Protein AF-A0AAV0HA40-F1 (afdb_monomer_lite)

pLDDT: mean 79.33, std 14.63, range [40.81, 94.44]

Organism: NCBI:txid586396

Radius of gyration: 19.58 Å; chains: 1; bounding box: 45×37×56 Å

Structure (mmCIF, N/CA/C/O backbone):
data_AF-A0AAV0HA40-F1
#
_entry.id   AF-A0AAV0HA40-F1
#
loop_
_atom_site.group_PDB
_atom_site.id
_atom_site.type_symbol
_atom_site.label_atom_id
_atom_site.label_alt_id
_atom_site.label_comp_id
_atom_site.label_asym_id
_atom_site.label_entity_id
_atom_site.label_seq_id
_atom_site.pdbx_PDB_ins_code
_atom_site.Cartn_x
_atom_site.Cartn_y
_atom_site.Cartn_z
_atom_site.occupancy
_atom_site.B_iso_or_equiv
_atom_site.auth_seq_id
_atom_site.auth_comp_id
_atom_site.auth_asym_id
_atom_site.auth_atom_id
_atom_site.pdbx_PDB_model_num
ATOM 1 N N . MET A 1 1 ? 29.111 -12.890 -8.321 1.00 47.06 1 MET A N 1
ATOM 2 C CA . MET A 1 1 ? 28.167 -12.555 -9.411 1.00 47.06 1 MET A CA 1
ATOM 3 C C . MET A 1 1 ? 27.876 -11.064 -9.309 1.00 47.06 1 MET A C 1
ATOM 5 O O . MET A 1 1 ? 27.511 -10.626 -8.228 1.00 47.06 1 MET A O 1
ATOM 9 N N . LYS A 1 2 ? 28.143 -10.259 -10.344 1.00 55.72 2 LYS A N 1
ATOM 10 C CA . LYS A 1 2 ? 27.866 -8.813 -10.304 1.00 55.72 2 LYS A CA 1
ATOM 11 C C . LYS A 1 2 ? 26.403 -8.628 -10.703 1.00 55.72 2 LYS A C 1
ATOM 13 O O . LYS A 1 2 ? 26.082 -8.878 -11.860 1.00 55.72 2 LYS A O 1
ATOM 18 N N . LEU A 1 3 ? 25.522 -8.267 -9.766 1.00 60.97 3 LEU A N 1
ATOM 19 C CA . LEU A 1 3 ? 24.172 -7.846 -10.141 1.00 60.97 3 LEU A CA 1
ATOM 20 C C . LEU A 1 3 ? 24.294 -6.554 -10.951 1.00 60.97 3 LEU A C 1
ATOM 22 O O . LEU A 1 3 ? 24.817 -5.549 -10.467 1.00 60.97 3 LEU A O 1
ATOM 26 N N . THR A 1 4 ? 23.849 -6.591 -12.200 1.00 76.62 4 THR A N 1
ATOM 27 C CA . THR A 1 4 ? 23.719 -5.391 -13.023 1.00 76.62 4 THR A CA 1
ATOM 28 C C . THR A 1 4 ? 22.412 -4.703 -12.653 1.00 76.62 4 THR A C 1
ATOM 30 O O . THR A 1 4 ? 21.357 -5.333 -12.663 1.00 76.62 4 THR A O 1
ATOM 33 N N . SER A 1 5 ? 22.478 -3.414 -12.321 1.00 87.62 5 SER A N 1
ATOM 34 C CA . SER A 1 5 ? 21.283 -2.603 -12.068 1.00 87.62 5 SER A CA 1
ATOM 35 C C . SER A 1 5 ? 20.377 -2.576 -13.304 1.00 87.62 5 SER A C 1
ATOM 37 O O . SER A 1 5 ? 20.855 -2.339 -14.416 1.00 87.62 5 SER A O 1
ATOM 39 N N . VAL A 1 6 ? 19.066 -2.759 -13.110 1.00 88.31 6 VAL A N 1
ATOM 40 C CA . VAL A 1 6 ? 18.063 -2.659 -14.187 1.00 88.31 6 VAL A CA 1
ATOM 41 C C . VAL A 1 6 ? 18.083 -1.265 -14.821 1.00 88.31 6 VAL A C 1
ATOM 43 O O . VAL A 1 6 ? 17.940 -1.131 -16.032 1.00 88.31 6 VAL A O 1
ATOM 46 N N . GLN A 1 7 ? 18.348 -0.218 -14.034 1.00 87.75 7 GLN A N 1
ATOM 47 C CA . GLN A 1 7 ? 18.468 1.144 -14.551 1.00 87.75 7 GLN A CA 1
ATOM 48 C C . GLN A 1 7 ? 19.635 1.278 -15.541 1.00 87.75 7 GLN A C 1
ATOM 50 O O . GLN A 1 7 ? 19.490 1.909 -16.586 1.00 87.75 7 GLN A O 1
ATOM 55 N N . GLU A 1 8 ? 20.782 0.675 -15.231 1.00 87.44 8 GLU A N 1
ATOM 56 C CA . GLU A 1 8 ? 21.945 0.704 -16.122 1.00 87.44 8 GLU A CA 1
ATOM 57 C C . GLU A 1 8 ? 21.714 -0.144 -17.376 1.00 87.44 8 GLU A C 1
ATOM 59 O O . GLU A 1 8 ? 22.115 0.262 -18.464 1.00 87.44 8 GLU A O 1
ATOM 64 N N . LEU A 1 9 ? 20.990 -1.264 -17.260 1.00 86.06 9 LEU A N 1
ATOM 65 C CA . LEU A 1 9 ? 20.569 -2.065 -18.412 1.00 86.06 9 LEU A CA 1
ATOM 66 C C . LEU A 1 9 ? 19.717 -1.240 -19.392 1.00 86.06 9 LEU A C 1
ATOM 68 O O . LEU A 1 9 ? 19.980 -1.251 -20.593 1.00 86.06 9 LEU A O 1
ATOM 72 N N . VAL A 1 10 ? 18.734 -0.494 -18.881 1.00 85.25 10 VAL A N 1
ATOM 73 C CA . VAL A 1 10 ? 17.860 0.355 -19.707 1.00 85.25 10 VAL A CA 1
ATOM 74 C C . VAL A 1 10 ? 18.636 1.517 -20.338 1.00 85.25 10 VAL A C 1
ATOM 76 O O . VAL A 1 10 ? 18.446 1.807 -21.517 1.00 85.25 10 VAL A O 1
ATOM 79 N N . LYS A 1 11 ? 19.562 2.151 -19.604 1.00 83.19 11 LYS A N 1
ATOM 80 C CA . LYS A 1 11 ? 20.416 3.226 -20.147 1.00 83.19 11 LYS A CA 1
ATOM 81 C C . LYS A 1 11 ? 21.368 2.736 -21.238 1.00 83.19 11 LYS A C 1
ATOM 83 O O . LYS A 1 11 ? 21.560 3.430 -22.233 1.00 83.19 11 LYS A O 1
ATOM 88 N N . ALA A 1 12 ? 21.977 1.565 -21.049 1.00 78.94 12 ALA A N 1
ATOM 89 C CA . ALA A 1 12 ? 22.951 0.999 -21.982 1.00 78.94 12 ALA A CA 1
ATOM 90 C C . ALA A 1 12 ? 22.308 0.494 -23.284 1.00 78.94 12 ALA A C 1
ATOM 92 O O . ALA A 1 12 ? 22.992 0.355 -24.297 1.00 78.94 12 ALA A O 1
ATOM 93 N N . ALA A 1 13 ? 20.999 0.241 -23.269 1.00 71.31 13 ALA A N 1
ATOM 94 C CA . ALA A 1 13 ? 20.244 -0.244 -24.412 1.00 71.31 13 ALA A CA 1
ATOM 95 C C . ALA A 1 13 ? 19.004 0.633 -24.669 1.00 71.31 13 ALA A C 1
ATOM 97 O O . ALA A 1 13 ? 17.875 0.195 -24.442 1.00 71.31 13 ALA A O 1
ATOM 98 N N . PRO A 1 14 ? 19.184 1.846 -25.227 1.00 60.41 14 PRO A N 1
ATOM 99 C CA . PRO A 1 14 ? 18.093 2.789 -25.506 1.00 60.41 14 PRO A CA 1
ATOM 100 C C . PRO A 1 14 ? 17.035 2.266 -26.501 1.00 60.41 14 PRO A C 1
ATOM 102 O O . PRO A 1 14 ? 16.037 2.934 -26.752 1.00 60.41 14 PRO A O 1
ATOM 105 N N . ARG A 1 15 ? 17.248 1.076 -27.081 1.00 60.38 15 ARG A N 1
ATOM 106 C CA . ARG A 1 15 ? 16.301 0.322 -27.911 1.00 60.38 15 ARG A CA 1
ATOM 107 C C . ARG A 1 15 ? 16.365 -1.169 -27.580 1.00 60.38 15 ARG A C 1
ATOM 109 O O . ARG A 1 15 ? 16.614 -1.979 -28.470 1.00 60.38 15 ARG A O 1
ATOM 116 N N . LEU A 1 16 ? 16.237 -1.538 -26.307 1.00 62.62 16 LEU A N 1
ATOM 117 C CA . LEU A 1 16 ? 16.124 -2.944 -25.924 1.00 62.62 16 LEU A CA 1
ATOM 118 C C . LEU A 1 16 ? 14.917 -3.546 -26.676 1.00 62.62 16 LEU A C 1
ATOM 120 O O . LEU A 1 16 ? 13.770 -3.281 -26.335 1.00 62.62 16 LEU A O 1
ATOM 124 N N . SER A 1 17 ? 15.173 -4.282 -27.760 1.00 67.06 17 SER A N 1
ATOM 125 C CA . SER A 1 17 ? 14.125 -4.836 -28.632 1.00 67.06 17 SER A CA 1
ATOM 126 C C . SER A 1 17 ? 13.453 -6.065 -28.029 1.00 67.06 17 SER A C 1
ATOM 128 O O . SER A 1 17 ? 12.424 -6.508 -28.526 1.00 67.06 17 SER A O 1
ATOM 130 N N . SER A 1 18 ? 14.065 -6.638 -26.992 1.00 75.06 18 SER A N 1
ATOM 131 C CA . SER A 1 18 ? 13.603 -7.838 -26.309 1.00 75.06 18 SER A CA 1
ATOM 132 C C . SER A 1 18 ? 14.076 -7.845 -24.859 1.00 75.06 18 SER A C 1
ATOM 134 O O . SER A 1 18 ? 15.246 -7.562 -24.583 1.00 75.06 18 SER A O 1
ATOM 136 N N . ILE A 1 19 ? 13.189 -8.219 -23.944 1.00 83.06 19 ILE A N 1
ATOM 137 C CA . ILE A 1 19 ? 13.504 -8.393 -22.524 1.00 83.06 19 ILE A CA 1
ATOM 138 C C . ILE A 1 19 ? 14.424 -9.616 -22.310 1.00 83.06 19 ILE A C 1
ATOM 140 O O . ILE A 1 19 ? 14.156 -10.681 -22.871 1.00 83.06 19 ILE A O 1
ATOM 144 N N . PRO A 1 20 ? 15.491 -9.521 -21.488 1.00 85.75 20 PRO A N 1
ATOM 145 C CA . PRO A 1 20 ? 16.304 -10.678 -21.125 1.00 85.75 20 PRO A CA 1
ATOM 146 C C . PRO A 1 20 ? 15.480 -11.755 -20.414 1.00 85.75 20 PRO A C 1
ATOM 148 O O . PRO A 1 20 ? 14.689 -11.446 -19.526 1.00 85.75 20 PRO A O 1
ATOM 151 N N . LEU A 1 21 ? 15.739 -13.027 -20.736 1.00 85.62 21 LEU A N 1
ATOM 152 C CA . LEU A 1 21 ? 14.951 -14.175 -20.258 1.00 85.62 21 LEU A CA 1
ATOM 153 C C . LEU A 1 21 ? 14.760 -14.231 -18.734 1.00 85.62 21 LEU A C 1
ATOM 155 O O . LEU A 1 21 ? 13.724 -14.684 -18.269 1.00 85.62 21 LEU A O 1
ATOM 159 N N . GLN A 1 22 ? 15.734 -13.754 -17.959 1.00 86.56 22 GLN A N 1
ATOM 160 C CA . GLN A 1 22 ? 15.681 -13.745 -16.493 1.00 86.56 22 GLN A CA 1
ATOM 161 C C . GLN A 1 22 ? 14.617 -12.803 -15.900 1.00 86.56 22 GLN A C 1
ATOM 163 O O . GLN A 1 22 ? 14.286 -12.937 -14.728 1.00 86.56 22 GLN A O 1
ATOM 168 N N . PHE A 1 23 ? 14.119 -11.837 -16.680 1.00 86.94 23 PHE A N 1
ATOM 169 C CA . PHE A 1 23 ? 13.049 -10.924 -16.263 1.00 86.94 23 PHE A CA 1
ATOM 170 C C . PHE A 1 23 ? 11.673 -11.360 -16.772 1.00 86.94 23 PHE A C 1
ATOM 172 O O . PHE A 1 23 ? 10.667 -10.800 -16.344 1.00 86.94 23 PHE A O 1
ATOM 179 N N . LEU A 1 24 ? 11.620 -12.339 -17.682 1.00 86.88 24 LEU A N 1
ATOM 180 C CA . LEU A 1 24 ? 10.362 -12.859 -18.198 1.00 86.88 24 LEU A CA 1
ATOM 181 C C . LEU A 1 24 ? 9.656 -13.689 -17.125 1.00 86.88 24 LEU A C 1
ATOM 183 O O . LEU A 1 24 ? 10.261 -14.570 -16.510 1.00 86.88 24 LEU A O 1
ATOM 187 N N . GLN A 1 25 ? 8.358 -13.458 -16.938 1.00 80.62 25 GLN A N 1
ATOM 188 C CA . GLN A 1 25 ? 7.540 -14.353 -16.119 1.00 80.62 25 GLN A CA 1
ATOM 189 C C . GLN A 1 25 ? 7.443 -15.744 -16.766 1.00 80.62 25 GLN A C 1
ATOM 191 O O . GLN A 1 25 ? 7.045 -15.882 -17.921 1.00 80.62 25 GLN A O 1
ATOM 196 N N . GLN A 1 26 ? 7.783 -16.792 -16.007 1.00 61.75 26 GLN A N 1
ATOM 197 C CA . GLN A 1 26 ? 7.873 -18.171 -16.513 1.00 61.75 26 GLN A CA 1
ATOM 198 C C . GLN A 1 26 ? 6.536 -18.923 -16.618 1.00 61.75 26 GLN A C 1
ATOM 200 O O . GLN A 1 26 ? 6.511 -20.021 -17.166 1.00 61.75 26 GLN A O 1
ATOM 205 N N . THR A 1 27 ? 5.410 -18.360 -16.180 1.00 52.62 27 THR A N 1
ATOM 206 C CA . THR A 1 27 ? 4.109 -19.039 -16.275 1.00 52.62 27 THR A CA 1
ATOM 207 C C . THR A 1 27 ? 2.973 -18.043 -16.437 1.00 52.62 27 THR A C 1
ATOM 209 O O . THR A 1 27 ? 2.843 -17.089 -15.674 1.00 52.62 27 THR A O 1
ATOM 212 N N . GLN A 1 28 ? 2.146 -18.308 -17.448 1.00 50.59 28 GLN A N 1
ATOM 213 C CA . GLN A 1 28 ? 0.912 -17.610 -17.783 1.00 50.59 28 GLN A CA 1
ATOM 214 C C . GLN A 1 28 ? -0.096 -17.665 -16.624 1.00 50.59 28 GLN A C 1
ATOM 216 O O . GLN A 1 28 ? -0.986 -18.504 -16.583 1.00 50.59 28 GLN A O 1
ATOM 221 N N . THR A 1 29 ? -0.030 -16.699 -15.728 1.00 48.25 29 THR A N 1
ATOM 222 C CA . THR A 1 29 ? -1.238 -15.930 -15.441 1.00 48.25 29 THR A CA 1
ATOM 223 C C . THR A 1 29 ? -0.938 -14.576 -16.020 1.00 48.25 29 THR A C 1
ATOM 225 O O . THR A 1 29 ? -0.238 -13.786 -15.393 1.00 48.25 29 THR A O 1
ATOM 228 N N . ALA A 1 30 ? -1.403 -14.333 -17.248 1.00 45.28 30 ALA A N 1
ATOM 229 C CA . ALA A 1 30 ? -1.610 -12.962 -17.666 1.00 45.28 30 ALA A CA 1
ATOM 230 C C . ALA A 1 30 ? -2.388 -12.325 -16.515 1.00 45.28 30 ALA A C 1
ATOM 232 O O . ALA A 1 30 ? -3.513 -12.743 -16.234 1.00 45.28 30 ALA A O 1
ATOM 233 N N . LEU A 1 31 ? -1.758 -11.405 -15.784 1.00 50.31 31 LEU A N 1
ATOM 234 C CA . LEU A 1 31 ? -2.497 -10.419 -15.022 1.00 50.31 31 LEU A CA 1
ATOM 235 C C . LEU A 1 31 ? -3.298 -9.710 -16.100 1.00 50.31 31 LEU A C 1
ATOM 237 O O . LEU A 1 31 ? -2.785 -8.836 -16.794 1.00 50.31 31 LEU A O 1
ATOM 241 N N . SER A 1 32 ? -4.499 -10.224 -16.369 1.00 46.44 32 SER A N 1
ATOM 242 C CA . SER A 1 32 ? -5.454 -9.602 -17.260 1.00 46.44 32 SER A CA 1
ATOM 243 C C . SER A 1 32 ? -5.491 -8.161 -16.810 1.00 46.44 32 SER A C 1
ATOM 245 O O . SER A 1 32 ? -5.819 -7.926 -15.647 1.00 46.44 32 SER A O 1
ATOM 247 N N . VAL A 1 33 ? -5.080 -7.232 -17.681 1.00 48.06 33 VAL A N 1
ATOM 248 C CA . VAL A 1 33 ? -5.317 -5.808 -1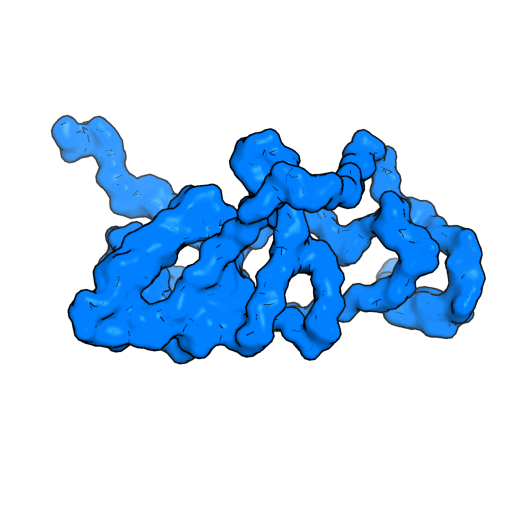7.460 1.00 48.06 33 VAL A CA 1
ATOM 249 C C . VAL A 1 33 ? -6.783 -5.737 -17.058 1.00 48.06 33 VAL A C 1
ATOM 251 O O . VAL A 1 33 ? -7.621 -6.132 -17.877 1.00 48.06 33 VAL A O 1
ATOM 254 N N . PRO A 1 34 ? -7.101 -5.407 -15.794 1.00 47.44 34 PRO A N 1
ATOM 255 C CA . PRO A 1 34 ? -8.465 -5.538 -15.338 1.00 47.44 34 PRO A CA 1
ATOM 256 C C . PRO A 1 34 ? -9.299 -4.619 -16.219 1.00 47.44 34 PRO A C 1
ATOM 258 O O . PRO A 1 34 ? -9.051 -3.415 -16.306 1.00 47.44 34 PRO A O 1
ATOM 261 N N . THR A 1 35 ? -10.256 -5.202 -16.939 1.00 43.03 35 THR A N 1
ATOM 262 C CA . THR A 1 35 ? -11.332 -4.424 -17.541 1.00 43.03 35 THR A CA 1
ATOM 263 C C . THR A 1 35 ? -11.958 -3.603 -16.412 1.00 43.03 35 THR A C 1
ATOM 265 O O . THR A 1 35 ? -12.196 -4.169 -15.344 1.00 43.03 35 THR A O 1
ATOM 268 N N . PRO A 1 36 ? -12.218 -2.297 -16.601 1.00 45.44 36 PRO A N 1
ATOM 269 C CA . PRO A 1 36 ? -12.616 -1.363 -15.537 1.00 45.44 36 PRO A CA 1
ATOM 270 C C . PRO A 1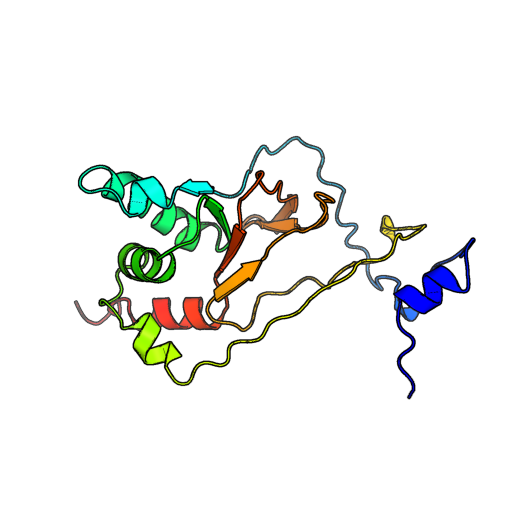 36 ? -14.027 -1.615 -14.961 1.00 45.44 36 PRO A C 1
ATOM 272 O O . PRO A 1 36 ? -14.693 -0.703 -14.487 1.00 45.44 36 PRO A O 1
ATOM 275 N N . SER A 1 37 ? -14.522 -2.850 -15.007 1.00 44.00 37 SER A N 1
ATOM 276 C CA . SER A 1 37 ? -15.885 -3.232 -14.652 1.00 44.00 37 SER A CA 1
ATOM 277 C C . SER A 1 37 ? -16.091 -3.590 -13.176 1.00 44.00 37 SER A C 1
ATOM 279 O O . SER A 1 37 ? -17.221 -3.896 -12.806 1.00 44.00 37 SER A O 1
ATOM 281 N N . SER A 1 38 ? -15.073 -3.512 -12.310 1.00 49.94 38 SER A N 1
ATOM 282 C CA . SER A 1 38 ? -15.287 -3.523 -10.853 1.00 49.94 38 SER A CA 1
ATOM 283 C C . SER A 1 38 ? -14.601 -2.333 -10.183 1.00 49.94 38 SER A C 1
ATOM 285 O O . SER A 1 38 ? -13.386 -2.304 -10.010 1.00 49.94 38 SER A O 1
ATOM 287 N N . SER A 1 39 ? -15.432 -1.367 -9.794 1.00 52.91 39 SER A N 1
ATOM 288 C CA . SER A 1 39 ? -15.159 -0.115 -9.071 1.00 52.91 39 SER A CA 1
ATOM 289 C C . SER A 1 39 ? -14.646 -0.311 -7.628 1.00 52.91 39 SER A C 1
ATOM 291 O O . SER A 1 39 ? -15.041 0.419 -6.719 1.00 52.91 39 SER A O 1
ATOM 293 N N . ALA A 1 40 ? -13.842 -1.337 -7.363 1.00 62.38 40 ALA A N 1
ATOM 294 C CA . ALA A 1 40 ? -13.379 -1.623 -6.012 1.00 62.38 40 ALA A CA 1
ATOM 295 C C . ALA A 1 40 ? -12.175 -0.725 -5.679 1.00 62.38 40 ALA A C 1
ATOM 297 O O . ALA A 1 40 ? -11.030 -1.103 -5.884 1.00 62.38 40 ALA A O 1
ATOM 298 N N . GLU A 1 41 ? -12.420 0.492 -5.206 1.00 84.88 41 GLU A N 1
ATOM 299 C CA . GLU A 1 41 ? -11.352 1.350 -4.687 1.00 84.88 41 GLU A CA 1
ATOM 300 C C . GLU A 1 41 ? -10.967 0.913 -3.272 1.00 84.88 41 GLU A C 1
ATOM 302 O O . GLU A 1 41 ? -11.832 0.573 -2.459 1.00 84.88 41 GLU A O 1
ATOM 307 N N . ILE A 1 42 ? -9.664 0.921 -2.971 1.00 91.81 42 ILE A N 1
ATOM 308 C CA . ILE A 1 42 ? -9.208 0.675 -1.602 1.00 91.81 42 ILE A CA 1
ATOM 309 C C . ILE A 1 42 ? -9.748 1.778 -0.672 1.00 91.81 42 ILE A C 1
ATOM 311 O O . ILE A 1 42 ? -9.886 2.926 -1.108 1.00 91.81 42 ILE A O 1
ATOM 315 N N . PRO A 1 43 ? -10.032 1.479 0.606 1.00 94.19 43 PRO A N 1
ATOM 316 C CA . PRO A 1 43 ? -10.544 2.474 1.537 1.00 94.19 43 PRO A CA 1
ATOM 317 C C . PRO A 1 43 ? -9.571 3.640 1.719 1.00 94.19 43 PRO A C 1
ATOM 319 O O . PRO A 1 43 ? -8.358 3.445 1.791 1.00 94.19 43 PRO A O 1
ATOM 322 N N . THR A 1 44 ? -10.115 4.844 1.864 1.00 93.50 44 THR A N 1
ATOM 323 C CA . THR A 1 44 ? -9.362 6.039 2.264 1.00 93.50 44 THR A CA 1
ATOM 324 C C . THR A 1 44 ? -9.775 6.422 3.668 1.00 93.50 44 THR A C 1
ATOM 326 O O . THR A 1 44 ? -10.965 6.558 3.922 1.00 93.50 44 THR A O 1
ATOM 329 N N . VAL A 1 45 ? -8.818 6.620 4.557 1.00 91.81 45 VAL A N 1
ATOM 330 C CA . VAL A 1 45 ? -9.014 6.997 5.952 1.00 91.81 45 VAL A CA 1
ATOM 331 C C . VAL A 1 45 ? -8.519 8.428 6.143 1.00 91.81 45 VAL A C 1
ATOM 333 O O . VAL A 1 45 ? -7.375 8.751 5.826 1.00 91.81 45 VAL A O 1
ATOM 336 N N . ASP A 1 46 ? -9.383 9.300 6.643 1.00 88.69 46 ASP A N 1
ATOM 337 C CA . ASP A 1 46 ? -9.035 10.679 6.954 1.00 88.69 46 ASP A CA 1
ATOM 338 C C . ASP A 1 46 ? -8.517 10.777 8.387 1.00 88.69 46 ASP A C 1
ATOM 340 O O . ASP A 1 46 ? -9.271 10.703 9.360 1.00 88.69 46 ASP A O 1
ATOM 344 N N . TYR A 1 47 ? -7.209 10.976 8.530 1.00 84.12 47 TYR A N 1
ATOM 345 C CA . TYR A 1 47 ? -6.605 11.095 9.849 1.00 84.12 47 TYR A CA 1
ATOM 346 C C . TYR A 1 47 ? -7.144 12.290 10.646 1.00 84.12 47 TYR A C 1
ATOM 348 O O . TYR A 1 47 ? -7.243 12.226 11.870 1.00 84.12 47 TYR A O 1
ATOM 356 N N . THR A 1 48 ? -7.535 13.381 9.985 1.00 82.94 48 THR A N 1
ATOM 357 C CA . THR A 1 48 ? -8.058 14.550 10.703 1.00 82.94 48 THR A CA 1
ATOM 358 C C . THR A 1 48 ? -9.380 14.247 11.391 1.00 82.94 48 THR A C 1
ATOM 360 O O . THR A 1 48 ? -9.629 14.760 12.482 1.00 82.94 48 THR A O 1
ATOM 363 N N . LEU A 1 49 ? -10.198 13.372 10.799 1.00 86.12 49 LEU A N 1
ATOM 364 C CA . LEU A 1 49 ? -11.447 12.915 11.396 1.00 86.12 49 LEU A CA 1
ATOM 365 C C . LEU A 1 49 ? -11.194 11.923 12.529 1.00 86.12 49 LEU A C 1
ATOM 367 O O . LEU A 1 49 ? -11.860 12.040 13.556 1.00 86.12 49 LEU A O 1
ATOM 371 N N . LEU A 1 50 ? -10.213 11.024 12.379 1.00 81.88 50 LEU A N 1
ATOM 372 C CA . LEU A 1 50 ? -9.776 10.114 13.447 1.00 81.88 50 LEU A CA 1
ATOM 373 C C . LEU A 1 50 ? -9.300 10.872 14.688 1.00 81.88 50 LEU A C 1
ATOM 375 O O . LEU A 1 50 ? -9.696 10.554 15.802 1.00 81.88 50 LEU A O 1
ATOM 379 N N . ALA A 1 51 ? -8.488 11.911 14.494 1.00 76.62 51 ALA A N 1
ATOM 380 C CA . ALA A 1 51 ? -7.955 12.722 15.584 1.00 76.62 51 ALA A CA 1
ATOM 381 C C . ALA A 1 51 ? -8.982 13.708 16.183 1.00 76.62 51 ALA A C 1
ATOM 383 O O . ALA A 1 51 ? -8.668 14.404 17.152 1.00 76.62 51 ALA A O 1
ATOM 384 N N . SER A 1 52 ? -10.189 13.814 15.611 1.00 79.12 52 SER A N 1
ATOM 385 C CA . SER A 1 52 ? -11.198 14.796 16.016 1.00 79.12 52 SER A CA 1
ATOM 386 C C . SER A 1 52 ? -12.168 14.240 17.072 1.00 79.12 52 SER A C 1
ATOM 388 O O . SER A 1 52 ? -12.835 13.227 16.832 1.00 79.12 52 SER A O 1
ATOM 390 N N . PRO A 1 53 ? -12.354 14.932 18.215 1.00 68.31 53 PRO A N 1
ATOM 391 C CA . PRO A 1 53 ? -13.334 14.537 19.225 1.00 68.31 53 PRO A CA 1
ATOM 392 C C . PRO A 1 53 ? -14.764 14.550 18.656 1.00 68.31 53 PRO A C 1
ATOM 394 O O . PRO A 1 53 ? -15.240 15.579 18.181 1.00 68.31 53 PRO A O 1
ATOM 397 N N . GLY A 1 54 ? -15.469 13.416 18.719 1.00 69.69 54 GLY A N 1
ATOM 398 C CA . GLY A 1 54 ? -16.888 13.287 18.347 1.00 69.69 54 GLY A CA 1
ATOM 399 C C . GLY A 1 54 ? -17.181 12.842 16.905 1.00 69.69 54 GLY A C 1
ATOM 400 O O . GLY A 1 54 ? -18.238 12.261 16.674 1.00 69.69 54 GLY A O 1
ATOM 401 N N . SER A 1 55 ? -16.261 13.040 15.953 1.00 66.38 55 SER A N 1
ATOM 402 C CA . SER A 1 55 ? -16.340 12.471 14.589 1.00 66.38 55 SER A CA 1
ATOM 403 C C . SER A 1 55 ? -15.459 11.231 14.396 1.00 66.38 55 SER A C 1
ATOM 405 O O . SER A 1 55 ? -15.635 10.515 13.410 1.00 66.38 55 SER A O 1
ATOM 407 N N . GLY A 1 56 ? -14.543 10.975 15.338 1.00 69.31 56 GLY A N 1
ATOM 408 C CA . GLY A 1 56 ? -13.580 9.875 15.289 1.00 69.31 56 GLY A CA 1
ATOM 409 C C . GLY A 1 56 ? -14.216 8.497 15.147 1.00 69.31 56 GLY A C 1
ATOM 410 O O . GLY A 1 56 ? -13.735 7.716 14.342 1.00 69.31 56 GLY A O 1
ATOM 411 N N . GLU A 1 57 ? -15.348 8.228 15.806 1.00 79.88 57 GLU A N 1
ATOM 412 C CA . GLU A 1 57 ? -15.973 6.893 15.807 1.00 79.88 57 GLU A CA 1
ATOM 413 C C . GLU A 1 57 ? -16.297 6.392 14.392 1.00 79.88 57 GLU A C 1
ATOM 415 O O . GLU A 1 57 ? -16.014 5.253 14.042 1.00 79.88 57 GLU A O 1
ATOM 420 N N . THR A 1 58 ? -16.854 7.249 13.531 1.00 87.00 58 THR A N 1
ATOM 421 C CA . THR A 1 58 ? -17.217 6.821 12.168 1.00 87.00 58 THR A CA 1
ATOM 422 C C . THR A 1 58 ? -15.978 6.498 11.338 1.00 87.00 58 THR A C 1
ATOM 424 O O . THR A 1 58 ? -15.955 5.504 10.608 1.00 87.00 58 THR A O 1
ATOM 427 N N . GLU A 1 59 ? -14.933 7.314 11.461 1.00 90.62 59 GLU A N 1
ATOM 428 C CA . GLU A 1 59 ? -13.696 7.097 10.716 1.00 90.62 59 GLU A CA 1
ATOM 429 C C . GLU A 1 59 ? -12.871 5.942 11.308 1.00 90.62 59 GLU A C 1
ATOM 431 O O . GLU A 1 59 ? -12.223 5.204 10.569 1.00 90.62 59 GLU A O 1
ATOM 436 N N . LEU A 1 60 ? -12.973 5.707 12.617 1.00 88.38 60 LEU A N 1
ATOM 437 C CA . LEU A 1 60 ? -12.386 4.570 13.315 1.00 88.38 60 LEU A CA 1
ATOM 438 C C . LEU A 1 60 ? -13.018 3.258 12.846 1.00 88.38 60 LEU A C 1
ATOM 440 O O . LEU A 1 60 ? -12.304 2.322 12.498 1.00 88.38 60 LEU A O 1
ATOM 444 N N . GLN A 1 61 ? -14.348 3.207 12.724 1.00 89.06 61 GLN A N 1
ATOM 445 C CA . GLN A 1 61 ? -15.055 2.054 12.154 1.00 89.06 61 GLN A CA 1
ATOM 446 C C . GLN A 1 61 ? -14.641 1.791 10.700 1.00 89.06 61 GLN A C 1
ATOM 448 O O . GLN A 1 61 ? -14.502 0.642 10.264 1.00 89.06 61 GLN A O 1
ATOM 453 N N . LYS A 1 62 ? -14.392 2.854 9.931 1.00 92.00 62 LYS A N 1
ATOM 454 C CA . LYS A 1 62 ? -13.877 2.749 8.563 1.00 92.00 62 LYS A CA 1
ATOM 455 C C . LYS A 1 62 ? -12.451 2.201 8.538 1.00 92.00 62 LYS A C 1
ATOM 457 O O . LYS A 1 62 ? -12.178 1.309 7.736 1.00 92.00 62 LYS A O 1
ATOM 462 N N . LEU A 1 63 ? -11.574 2.671 9.428 1.00 91.31 63 LEU A N 1
ATOM 463 C CA . LEU A 1 63 ? -10.218 2.148 9.599 1.00 91.31 63 LEU A CA 1
ATOM 464 C C . LEU A 1 63 ? -10.246 0.672 10.026 1.00 91.31 63 LEU A C 1
ATOM 466 O O . LEU A 1 63 ? -9.582 -0.151 9.400 1.00 91.31 63 LEU A O 1
ATOM 470 N N . HIS A 1 64 ? -11.086 0.305 10.998 1.00 90.25 64 HIS A N 1
ATOM 471 C CA . HIS A 1 64 ? -11.294 -1.083 11.417 1.00 90.25 64 HIS A CA 1
ATOM 472 C C . HIS A 1 64 ? -11.704 -1.961 10.229 1.00 90.25 64 HIS A C 1
ATOM 474 O O . HIS A 1 64 ? -11.115 -3.018 9.985 1.00 90.25 64 HIS A O 1
ATOM 480 N N . SER A 1 65 ? -12.699 -1.515 9.455 1.00 90.44 65 SER A N 1
ATOM 481 C CA . SER A 1 65 ? -13.165 -2.215 8.256 1.00 90.44 65 SER A CA 1
ATOM 482 C C . SER A 1 65 ? -12.065 -2.339 7.202 1.00 90.44 65 SER A C 1
ATOM 484 O O . SER A 1 65 ? -11.913 -3.404 6.604 1.00 90.44 65 SER A O 1
ATOM 486 N N . ALA A 1 66 ? -11.263 -1.296 6.997 1.00 92.00 66 ALA A N 1
ATOM 487 C CA . ALA A 1 66 ? -10.160 -1.302 6.047 1.00 92.00 66 ALA A CA 1
ATOM 488 C C . ALA A 1 66 ? -9.067 -2.306 6.443 1.00 92.00 66 ALA A C 1
ATOM 490 O O . ALA A 1 66 ? -8.725 -3.189 5.654 1.00 92.00 66 ALA A O 1
ATOM 491 N N . CYS A 1 67 ? -8.600 -2.256 7.692 1.00 90.62 67 CYS A N 1
ATOM 492 C CA . CYS A 1 67 ? -7.644 -3.220 8.231 1.00 90.62 67 CYS A CA 1
ATOM 493 C C . CYS A 1 67 ? -8.179 -4.655 8.141 1.00 90.62 67 CYS A C 1
ATOM 495 O O . CYS A 1 67 ? -7.463 -5.565 7.740 1.00 90.62 67 CYS A O 1
ATOM 497 N N . LYS A 1 68 ? -9.454 -4.869 8.495 1.00 86.50 68 LYS A N 1
ATOM 498 C CA . LYS A 1 68 ? -10.068 -6.202 8.531 1.00 86.50 68 LYS A CA 1
ATOM 499 C C . LYS A 1 68 ? -10.329 -6.779 7.147 1.00 86.50 68 LYS A C 1
ATOM 501 O O . LYS A 1 68 ? -10.127 -7.973 6.959 1.00 86.50 68 LYS A O 1
ATOM 506 N N . ASN A 1 69 ? -10.844 -5.984 6.213 1.00 87.12 69 ASN A N 1
ATOM 507 C CA . ASN A 1 69 ? -11.392 -6.489 4.952 1.00 87.12 69 ASN A CA 1
ATOM 508 C C . ASN A 1 69 ? -10.433 -6.341 3.772 1.00 87.12 69 ASN A C 1
ATOM 510 O O . ASN A 1 69 ? -10.509 -7.149 2.846 1.00 87.12 69 ASN A O 1
ATOM 514 N N . TRP A 1 70 ? -9.542 -5.351 3.821 1.00 91.19 70 TRP A N 1
ATOM 515 C CA . TRP A 1 70 ? -8.620 -5.041 2.733 1.00 91.19 70 TRP A CA 1
ATOM 516 C C . TRP A 1 70 ? -7.162 -5.327 3.074 1.00 91.19 70 TRP A C 1
ATOM 518 O O . TRP A 1 70 ? -6.428 -5.754 2.191 1.00 91.19 70 TRP A O 1
ATOM 528 N N . GLY A 1 71 ? -6.727 -5.065 4.311 1.00 92.12 71 GLY A N 1
ATOM 529 C CA . GLY A 1 71 ? -5.303 -5.123 4.677 1.00 92.12 71 GLY A CA 1
ATOM 530 C C . GLY A 1 71 ? -4.451 -4.042 3.994 1.00 92.12 71 GLY A C 1
ATOM 531 O O . GLY A 1 71 ? -3.240 -3.994 4.174 1.00 92.12 71 GLY A O 1
ATOM 532 N N . ILE A 1 72 ? -5.083 -3.154 3.224 1.00 94.06 72 ILE A N 1
ATOM 533 C CA . ILE A 1 72 ? -4.476 -2.008 2.558 1.00 94.06 72 ILE A CA 1
ATOM 534 C C . ILE A 1 72 ? -5.473 -0.852 2.542 1.00 94.06 72 ILE A C 1
ATOM 536 O O . ILE A 1 72 ? -6.670 -1.053 2.324 1.00 94.06 72 ILE A O 1
ATOM 540 N N . PHE A 1 73 ? -4.991 0.363 2.771 1.00 94.44 73 PHE A N 1
ATOM 541 C CA . PHE A 1 73 ? -5.802 1.576 2.708 1.00 94.44 73 PHE A CA 1
ATOM 542 C C . PHE A 1 73 ? -4.936 2.806 2.477 1.00 94.44 73 PHE A C 1
ATOM 544 O O . PHE A 1 73 ? -3.716 2.773 2.619 1.00 94.44 73 PHE A O 1
ATOM 551 N N . GLN A 1 74 ? -5.577 3.903 2.099 1.00 93.81 74 GLN A N 1
ATOM 552 C CA . GLN A 1 74 ? -4.937 5.206 1.985 1.00 93.81 74 GLN A CA 1
ATOM 553 C C . GLN A 1 74 ? -5.186 6.002 3.256 1.00 93.81 74 GLN A C 1
ATOM 555 O O . GLN A 1 74 ? -6.269 5.912 3.825 1.00 93.81 74 GLN A O 1
ATOM 560 N N . VAL A 1 75 ? -4.226 6.821 3.667 1.00 91.00 75 VAL A N 1
ATOM 561 C CA . VAL A 1 75 ? -4.420 7.813 4.723 1.00 91.00 75 VAL A CA 1
ATOM 562 C C . VAL A 1 75 ? -4.058 9.203 4.222 1.00 91.00 75 VAL A C 1
ATOM 564 O O . VAL A 1 75 ? -3.013 9.399 3.594 1.00 91.00 75 VAL A O 1
ATOM 567 N N . THR A 1 76 ? -4.914 10.180 4.507 1.00 85.06 76 THR A N 1
ATOM 568 C CA . THR A 1 76 ? -4.645 11.601 4.256 1.00 85.06 76 THR A CA 1
ATOM 569 C C . THR A 1 76 ? -4.163 12.272 5.543 1.00 85.06 76 THR A C 1
ATOM 571 O O . THR A 1 76 ? -4.798 12.091 6.574 1.00 85.06 76 THR A O 1
ATOM 574 N N . LEU A 1 77 ? -3.077 13.066 5.478 1.00 69.00 77 LEU A N 1
ATOM 575 C CA . LEU A 1 77 ? -2.462 13.818 6.601 1.00 69.00 77 LEU A CA 1
ATOM 576 C C . LEU A 1 77 ? -1.904 12.929 7.742 1.00 69.00 77 LEU A C 1
ATOM 578 O O . LEU A 1 77 ? -2.575 12.663 8.720 1.00 69.00 77 LEU A O 1
ATOM 582 N N . ALA A 1 78 ? -0.643 12.492 7.649 1.00 62.38 78 ALA A N 1
ATOM 583 C CA . ALA A 1 78 ? -0.115 11.340 8.401 1.00 62.38 78 ALA A CA 1
ATOM 584 C C . ALA A 1 78 ? 0.643 11.612 9.730 1.00 62.38 78 ALA A C 1
ATOM 586 O O . ALA A 1 78 ? 1.607 10.905 10.031 1.00 62.38 78 ALA A O 1
ATOM 587 N N . SER A 1 79 ? 0.269 12.602 10.547 1.00 60.94 79 SER A N 1
ATOM 588 C CA . SER A 1 79 ? 0.738 12.597 11.952 1.00 60.94 79 SER A CA 1
ATOM 589 C C . SER A 1 79 ? -0.069 11.559 12.751 1.00 60.94 79 SER A C 1
ATOM 591 O O . SER A 1 79 ? -1.158 11.232 12.333 1.00 60.94 79 SER A O 1
ATOM 593 N N . GLY A 1 80 ? 0.453 10.952 13.824 1.00 66.75 80 GLY A N 1
ATOM 594 C CA . GLY A 1 80 ? -0.317 10.136 14.797 1.00 66.75 80 GLY A CA 1
ATOM 595 C C . GLY A 1 80 ? -1.081 8.871 14.338 1.00 66.75 80 GLY A C 1
ATOM 596 O O . GLY A 1 80 ? -1.762 8.268 15.161 1.00 66.75 80 GLY A O 1
ATOM 597 N N . LEU A 1 81 ? -0.933 8.419 13.086 1.00 74.50 81 LEU A N 1
ATOM 598 C CA . LEU A 1 81 ? -1.616 7.242 12.509 1.00 74.50 81 LEU A CA 1
ATOM 599 C C . LEU A 1 81 ? -1.581 5.971 13.384 1.00 74.50 81 LEU A C 1
ATOM 601 O O . LEU A 1 81 ? -2.585 5.269 13.476 1.00 74.50 81 LEU A O 1
ATOM 605 N N . LEU A 1 82 ? -0.435 5.658 13.998 1.00 74.12 82 LEU A N 1
ATOM 606 C CA . LEU A 1 82 ? -0.251 4.400 14.734 1.00 74.12 82 LEU A CA 1
ATOM 607 C C . LEU A 1 82 ? -1.217 4.264 15.919 1.00 74.12 82 LEU A C 1
ATOM 609 O O . LEU A 1 82 ? -1.797 3.198 16.097 1.00 74.12 82 LEU A O 1
ATOM 613 N N . GLY A 1 83 ? -1.450 5.345 16.670 1.00 73.44 83 GLY A N 1
ATOM 614 C CA . GLY A 1 83 ? -2.384 5.320 17.802 1.00 73.44 83 GLY A CA 1
ATOM 615 C C . GLY A 1 83 ? -3.823 5.046 17.358 1.00 73.44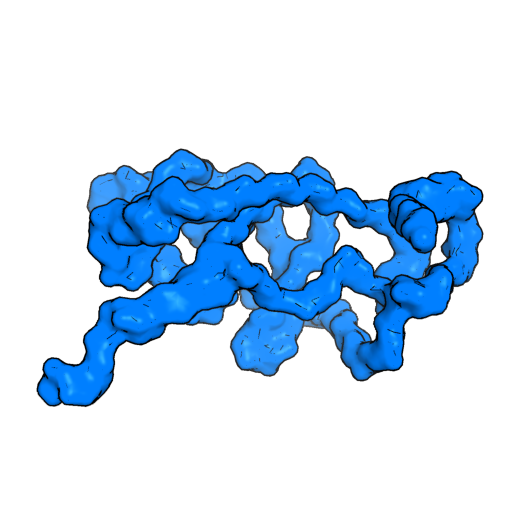 83 GLY A C 1
ATOM 616 O O . GLY A 1 83 ? -4.520 4.242 17.967 1.00 73.44 83 GLY A O 1
ATOM 617 N N . SER A 1 84 ? -4.252 5.631 16.234 1.00 78.81 84 SER A N 1
ATOM 618 C CA . SER A 1 84 ? -5.579 5.350 15.671 1.00 78.81 84 SER A CA 1
ATOM 619 C C . SER A 1 84 ? -5.718 3.909 15.167 1.00 78.81 84 SER A C 1
ATOM 621 O O . SER A 1 84 ? -6.817 3.361 15.173 1.00 78.81 84 SER A O 1
ATOM 623 N N . MET A 1 85 ? -4.623 3.280 14.724 1.00 79.25 85 MET A N 1
ATOM 624 C CA . MET A 1 85 ? -4.634 1.871 14.318 1.00 79.25 85 MET A CA 1
ATOM 625 C C . MET A 1 85 ? -4.775 0.918 15.507 1.00 79.25 85 MET A C 1
ATOM 627 O O . MET A 1 85 ? -5.475 -0.080 15.362 1.00 79.25 85 MET A O 1
ATOM 631 N N . GLU A 1 86 ? -4.153 1.207 16.656 1.00 80.25 86 GLU A N 1
ATOM 632 C CA . GLU A 1 86 ? -4.338 0.426 17.892 1.00 80.25 86 GLU A CA 1
ATOM 633 C C . GLU A 1 86 ? -5.812 0.413 18.310 1.00 80.25 86 GLU A C 1
ATOM 635 O O . GLU A 1 86 ? -6.404 -0.655 18.455 1.00 80.25 86 GLU A O 1
ATOM 640 N N . GLU A 1 87 ? -6.428 1.594 18.388 1.00 82.00 87 GLU A N 1
ATOM 641 C CA . GLU A 1 87 ? -7.841 1.745 18.743 1.00 82.00 87 GLU A CA 1
ATOM 642 C C . GLU A 1 87 ? -8.753 1.012 17.744 1.00 82.00 87 GLU A C 1
ATOM 644 O O . GLU A 1 87 ? -9.638 0.250 18.132 1.00 82.00 87 GLU A O 1
ATOM 649 N N . ALA A 1 88 ? -8.490 1.158 16.440 1.00 82.25 88 ALA A N 1
ATOM 650 C CA . ALA A 1 88 ? -9.283 0.502 15.404 1.00 82.25 88 ALA A CA 1
ATOM 651 C C . ALA A 1 88 ? -9.123 -1.020 15.404 1.00 82.25 88 ALA A C 1
ATOM 653 O O . ALA A 1 88 ? -10.005 -1.723 14.921 1.00 82.25 88 ALA A O 1
ATOM 654 N N . LEU A 1 89 ? -8.001 -1.548 15.887 1.00 82.44 89 LEU A N 1
ATOM 655 C CA . LEU A 1 89 ? -7.763 -2.985 16.002 1.00 82.44 89 LEU A CA 1
ATOM 656 C C . LEU A 1 89 ? -8.199 -3.551 17.356 1.00 82.44 89 LEU A C 1
ATOM 658 O O . LEU A 1 89 ? -7.986 -4.741 17.576 1.00 82.44 89 LEU A O 1
ATOM 662 N N . GLU A 1 90 ? -8.839 -2.735 18.203 1.00 83.56 90 GLU A N 1
ATOM 663 C CA . GLU A 1 90 ? -9.243 -3.097 19.567 1.00 83.56 90 GLU A CA 1
ATOM 664 C C . GLU A 1 90 ? -8.037 -3.552 20.414 1.00 83.56 90 GLU A C 1
ATOM 666 O O . GLU A 1 90 ? -8.129 -4.489 21.203 1.00 83.56 90 GLU A O 1
ATOM 671 N N . MET A 1 91 ? -6.883 -2.907 20.212 1.00 80.25 91 MET A N 1
ATOM 672 C CA . MET A 1 91 ? -5.651 -3.149 20.967 1.00 80.25 91 MET A CA 1
ATOM 673 C C . MET A 1 91 ? -5.540 -2.197 22.160 1.00 80.25 91 MET A C 1
ATOM 675 O O . MET A 1 91 ? -6.069 -1.083 22.131 1.00 80.25 91 MET A O 1
ATOM 679 N N . GLU A 1 92 ? -4.799 -2.606 23.191 1.00 81.06 92 GLU A N 1
ATOM 680 C CA . GLU A 1 92 ? -4.483 -1.720 24.311 1.00 81.06 92 GLU A CA 1
ATOM 681 C C . GLU A 1 92 ? -3.553 -0.581 23.860 1.00 81.06 92 GLU A C 1
ATOM 683 O O . GLU A 1 92 ? -2.668 -0.753 23.014 1.00 81.06 92 GLU A O 1
ATOM 688 N N . ALA A 1 93 ? -3.738 0.607 24.440 1.00 77.25 93 ALA A N 1
ATOM 689 C CA . ALA A 1 93 ? -2.960 1.786 24.069 1.00 77.25 93 ALA A CA 1
ATOM 690 C C . ALA A 1 93 ? -1.455 1.581 24.329 1.00 77.25 93 ALA A C 1
ATOM 692 O O . ALA A 1 93 ? -1.053 1.185 25.426 1.00 77.25 93 ALA A O 1
ATOM 693 N N . ASN A 1 94 ? -0.618 1.935 23.348 1.00 74.00 94 ASN A N 1
ATOM 694 C CA . ASN A 1 94 ? 0.832 1.701 23.314 1.00 74.00 94 ASN A CA 1
ATOM 695 C C . ASN A 1 94 ? 1.261 0.225 23.247 1.00 74.00 94 ASN A C 1
ATOM 697 O O . ASN A 1 94 ? 2.459 -0.052 23.346 1.00 74.00 94 ASN A O 1
ATOM 701 N N . GLU A 1 95 ? 0.352 -0.738 23.090 1.00 75.62 95 GLU A N 1
ATOM 702 C CA . GLU A 1 95 ? 0.729 -2.149 22.980 1.00 75.62 95 GLU A CA 1
ATOM 703 C C . GLU A 1 95 ? 1.467 -2.443 21.667 1.00 75.62 95 GLU A C 1
ATOM 705 O O . GLU A 1 95 ? 2.456 -3.185 21.651 1.00 75.62 95 GLU A O 1
ATOM 710 N N . MET A 1 96 ? 1.030 -1.827 20.566 1.00 73.88 96 MET A N 1
ATOM 711 C CA . MET A 1 96 ? 1.716 -1.915 19.282 1.00 73.88 96 MET A CA 1
ATOM 712 C C . MET A 1 96 ? 3.100 -1.281 19.401 1.00 73.88 96 MET A C 1
ATOM 714 O O . MET A 1 96 ? 4.082 -1.898 18.995 1.00 73.88 96 MET A O 1
ATOM 718 N N . ALA A 1 97 ? 3.192 -0.104 20.027 1.00 74.44 97 ALA A N 1
ATOM 719 C CA . ALA A 1 97 ? 4.466 0.567 20.274 1.00 74.44 97 ALA A CA 1
ATOM 720 C C . ALA A 1 97 ? 5.410 -0.280 21.143 1.00 74.44 97 ALA A C 1
ATOM 722 O O . ALA A 1 97 ? 6.563 -0.453 20.775 1.00 74.44 97 ALA A O 1
ATOM 723 N N . ALA A 1 98 ? 4.927 -0.882 22.233 1.00 75.88 98 ALA A N 1
ATOM 724 C CA . ALA A 1 98 ? 5.732 -1.731 23.114 1.00 75.88 98 ALA A CA 1
ATOM 725 C C . ALA A 1 98 ? 6.257 -2.992 22.405 1.00 75.88 98 ALA A C 1
ATOM 727 O O . ALA A 1 98 ? 7.391 -3.408 22.623 1.00 75.88 98 ALA A O 1
ATOM 728 N N . LYS A 1 99 ? 5.456 -3.600 21.521 1.00 71.25 99 LYS A N 1
ATOM 729 C CA . LYS A 1 99 ? 5.890 -4.744 20.697 1.00 71.25 99 LYS A CA 1
ATOM 730 C C . LYS A 1 99 ? 6.812 -4.334 19.547 1.00 71.25 99 LYS A C 1
ATOM 732 O O . LYS A 1 99 ? 7.529 -5.178 19.014 1.00 71.25 99 LYS A O 1
ATOM 737 N N . MET A 1 100 ? 6.780 -3.059 19.166 1.00 72.94 100 MET A N 1
ATOM 738 C CA . MET A 1 100 ? 7.644 -2.446 18.159 1.00 72.94 100 MET A CA 1
ATOM 739 C C . MET A 1 100 ? 8.833 -1.686 18.762 1.00 72.94 100 MET A C 1
ATOM 741 O O . MET A 1 100 ? 9.598 -1.114 17.993 1.00 72.94 100 MET A O 1
ATOM 745 N N . ASP A 1 101 ? 9.008 -1.676 20.086 1.00 70.69 101 ASP A N 1
ATOM 746 C CA . ASP A 1 101 ? 10.034 -0.874 20.774 1.00 70.69 101 ASP A CA 1
ATOM 747 C C . ASP A 1 101 ? 11.454 -1.304 20.357 1.00 70.69 101 ASP A C 1
ATOM 749 O O . ASP A 1 101 ? 12.311 -0.472 20.071 1.00 70.69 101 ASP A O 1
ATOM 753 N N . ASP A 1 102 ? 11.646 -2.612 20.153 1.00 74.50 102 ASP A N 1
ATOM 754 C CA . ASP A 1 102 ? 12.841 -3.210 19.531 1.00 74.50 102 ASP A CA 1
ATOM 755 C C . ASP A 1 102 ? 12.653 -3.507 18.024 1.00 74.50 102 ASP A C 1
ATOM 757 O O . ASP A 1 102 ? 13.396 -4.277 17.406 1.00 74.5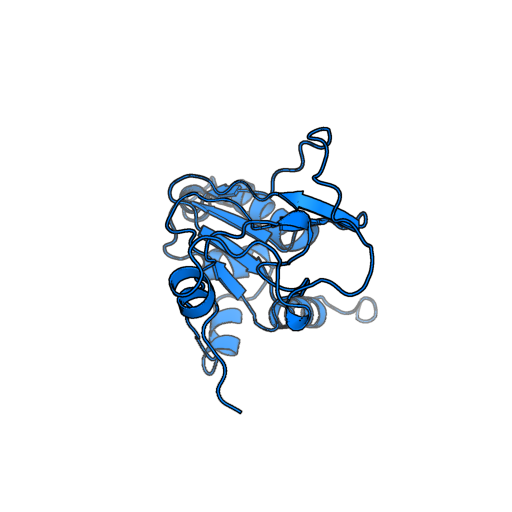0 102 ASP A O 1
ATOM 761 N N . GLY A 1 103 ? 11.612 -2.943 17.411 1.00 69.81 103 GLY A N 1
ATOM 762 C CA . GLY A 1 103 ? 11.234 -3.179 16.024 1.00 69.81 103 GLY A CA 1
ATOM 763 C C . GLY A 1 103 ? 12.218 -2.558 15.032 1.00 69.81 103 GLY A C 1
ATOM 764 O O . GLY A 1 103 ? 12.692 -1.434 15.193 1.00 69.81 103 GLY A O 1
ATOM 765 N N . LEU A 1 104 ? 12.507 -3.274 13.945 1.00 81.00 104 LEU A N 1
ATOM 766 C CA . LEU A 1 104 ? 13.347 -2.746 12.874 1.00 81.00 104 LEU A CA 1
ATOM 767 C C . LEU A 1 104 ? 12.527 -1.850 11.941 1.00 81.00 104 LEU A C 1
ATOM 769 O O . LEU A 1 104 ? 11.661 -2.332 11.211 1.00 81.00 104 LEU A O 1
ATOM 773 N N . GLN A 1 105 ? 12.871 -0.565 11.885 1.00 85.69 105 GLN A N 1
ATOM 774 C CA . GLN A 1 105 ? 12.421 0.311 10.808 1.00 85.69 105 GLN A CA 1
ATOM 775 C C . GLN A 1 105 ? 13.407 0.242 9.637 1.00 85.69 105 GLN A C 1
ATOM 777 O O . GLN A 1 105 ? 14.602 0.493 9.791 1.00 85.69 105 GLN A O 1
ATOM 782 N N . SER A 1 106 ? 12.898 -0.070 8.446 1.00 87.88 106 SER A N 1
ATOM 783 C CA . SER A 1 106 ? 13.669 -0.054 7.204 1.00 87.88 106 SER A CA 1
ATOM 784 C C . SER A 1 106 ? 12.988 0.843 6.181 1.00 87.88 106 SER A C 1
ATOM 786 O O . SER A 1 106 ? 11.762 0.869 6.084 1.00 87.88 106 SER A O 1
ATOM 788 N N . VAL A 1 107 ? 13.790 1.583 5.417 1.00 90.69 107 VAL A N 1
ATOM 789 C CA . VAL A 1 107 ? 13.313 2.458 4.345 1.00 90.69 107 VAL A CA 1
ATOM 790 C C . VAL A 1 107 ? 13.931 1.995 3.036 1.00 90.69 107 VAL A C 1
ATOM 792 O O . VAL A 1 107 ? 15.153 1.917 2.908 1.00 90.69 107 VAL A O 1
ATOM 795 N N . ALA A 1 108 ? 13.080 1.723 2.050 1.00 90.56 108 ALA A N 1
ATOM 796 C CA . ALA A 1 108 ? 13.494 1.364 0.703 1.00 90.56 108 ALA A CA 1
ATOM 797 C C . ALA A 1 108 ? 12.982 2.401 -0.300 1.00 90.56 108 ALA A C 1
ATOM 799 O O . ALA A 1 108 ? 11.802 2.743 -0.315 1.00 90.56 108 ALA A O 1
ATOM 800 N N . ILE A 1 109 ? 13.874 2.873 -1.171 1.00 91.38 109 ILE A N 1
ATOM 801 C CA . ILE A 1 109 ? 13.499 3.646 -2.356 1.00 91.38 109 ILE A CA 1
ATOM 802 C C . ILE A 1 109 ? 13.511 2.681 -3.535 1.00 91.38 109 ILE A C 1
ATOM 804 O O . ILE A 1 109 ? 14.566 2.163 -3.905 1.00 91.38 109 ILE A O 1
ATOM 808 N N . ILE A 1 110 ? 12.339 2.444 -4.120 1.00 91.12 110 ILE A N 1
ATOM 809 C CA . ILE A 1 110 ? 12.182 1.530 -5.251 1.00 91.12 110 ILE A CA 1
ATOM 810 C C . ILE A 1 110 ? 12.009 2.352 -6.525 1.00 91.12 110 ILE A C 1
ATOM 812 O O . ILE A 1 110 ? 11.127 3.204 -6.622 1.00 91.12 110 ILE A O 1
ATOM 816 N N . TYR A 1 111 ? 12.871 2.099 -7.507 1.00 91.31 111 TYR A N 1
ATOM 817 C CA . TYR A 1 111 ? 12.826 2.749 -8.811 1.00 91.31 111 TYR A CA 1
ATOM 818 C C . TYR A 1 111 ? 12.497 1.720 -9.888 1.00 91.31 111 TYR A C 1
ATOM 820 O O . TYR A 1 111 ? 13.218 0.734 -10.040 1.00 91.31 111 TYR A O 1
ATOM 828 N N . TYR A 1 112 ? 11.442 1.986 -10.657 1.00 92.12 112 TYR A N 1
ATOM 829 C CA . TYR A 1 112 ? 11.002 1.159 -11.779 1.00 92.12 112 TYR A CA 1
ATOM 830 C C . TYR A 1 112 ? 11.353 1.862 -13.103 1.00 92.12 112 TYR A C 1
ATOM 832 O O . TYR A 1 112 ? 10.680 2.827 -13.477 1.00 92.12 112 TYR A O 1
ATOM 840 N N . PRO A 1 113 ? 12.419 1.444 -13.816 1.00 90.44 113 PRO A N 1
ATOM 841 C CA . PRO A 1 113 ? 12.761 2.011 -15.118 1.00 90.44 113 PRO A CA 1
ATOM 842 C C . PRO A 1 113 ? 11.676 1.719 -16.174 1.00 90.44 113 PRO A C 1
ATOM 844 O O . PRO A 1 113 ? 11.013 0.684 -16.084 1.00 90.44 113 PRO A O 1
ATOM 847 N N . PRO A 1 114 ? 11.524 2.561 -17.215 1.00 88.25 114 PRO A N 1
ATOM 848 C CA . PRO A 1 114 ? 10.630 2.273 -18.336 1.00 88.25 114 PRO A CA 1
ATOM 849 C C . PRO A 1 114 ? 10.939 0.921 -18.993 1.00 88.25 114 PRO A C 1
ATOM 851 O O . PRO A 1 114 ? 12.102 0.597 -19.243 1.00 88.25 114 PRO A O 1
ATOM 854 N N . CYS A 1 115 ? 9.892 0.159 -19.307 1.00 86.94 115 CYS A N 1
ATOM 855 C CA . CYS A 1 115 ? 9.991 -1.157 -19.931 1.00 86.94 115 CYS A CA 1
ATOM 856 C C . CYS A 1 115 ? 9.324 -1.142 -21.319 1.00 86.94 115 CYS A C 1
ATOM 858 O O . CYS A 1 115 ? 8.196 -0.662 -21.423 1.00 86.94 115 CYS A O 1
ATOM 860 N N . PRO A 1 116 ? 9.973 -1.664 -22.381 1.00 83.75 116 PRO A N 1
ATOM 861 C CA . PRO A 1 116 ? 9.381 -1.728 -23.720 1.00 83.75 116 PRO A CA 1
ATOM 862 C C . PRO A 1 116 ? 8.293 -2.804 -23.865 1.00 83.75 116 PRO A C 1
ATOM 864 O O . PRO A 1 116 ? 7.490 -2.712 -24.787 1.00 83.75 116 PRO A O 1
ATOM 867 N N . GLN A 1 117 ? 8.284 -3.813 -22.986 1.00 87.56 117 GLN A N 1
ATOM 868 C CA . GLN A 1 117 ? 7.336 -4.938 -22.996 1.00 87.56 117 GLN A CA 1
ATOM 869 C C . GLN A 1 117 ? 6.811 -5.199 -21.568 1.00 87.56 117 GLN A C 1
ATOM 871 O O . GLN A 1 117 ? 7.152 -6.218 -20.956 1.00 87.56 117 GLN A O 1
ATOM 876 N N . PRO A 1 118 ? 6.075 -4.241 -20.967 1.00 87.00 118 PRO A N 1
ATOM 877 C CA . PRO A 1 118 ? 5.606 -4.335 -19.582 1.00 87.00 118 PRO A CA 1
ATOM 878 C C . PRO A 1 118 ? 4.686 -5.539 -19.331 1.00 87.00 118 PRO A C 1
ATOM 880 O O . PRO A 1 118 ? 4.596 -6.004 -18.206 1.00 87.00 118 PRO A O 1
ATOM 883 N N . GLU A 1 119 ? 4.045 -6.078 -20.366 1.00 86.88 119 GLU A N 1
ATOM 884 C CA . GLU A 1 119 ? 3.187 -7.263 -20.310 1.00 86.88 119 GLU A CA 1
ATOM 885 C C . GLU A 1 119 ? 3.940 -8.580 -20.061 1.00 86.88 119 GLU A C 1
ATOM 887 O O . GLU A 1 119 ? 3.319 -9.591 -19.740 1.00 86.88 119 GLU A O 1
ATOM 892 N N . LEU A 1 120 ? 5.267 -8.585 -20.226 1.00 87.56 120 LEU A N 1
ATOM 893 C CA . LEU A 1 120 ? 6.107 -9.777 -20.072 1.00 87.56 120 LEU A CA 1
ATOM 894 C C . LEU A 1 120 ? 6.880 -9.816 -18.749 1.00 87.56 120 LEU A C 1
ATOM 896 O O . LEU A 1 120 ? 7.543 -10.816 -18.456 1.00 87.56 120 LEU A O 1
ATOM 900 N N . VAL A 1 121 ? 6.838 -8.729 -17.979 1.00 89.06 121 VAL A N 1
ATOM 901 C CA . VAL A 1 121 ? 7.650 -8.541 -16.775 1.00 89.06 121 VAL A CA 1
ATOM 902 C C . VAL A 1 121 ? 6.801 -8.057 -15.614 1.00 89.06 121 VAL A C 1
ATOM 904 O O . VAL A 1 121 ? 5.742 -7.466 -15.794 1.00 89.06 121 VAL A O 1
ATOM 907 N N . LEU A 1 122 ? 7.321 -8.236 -14.405 1.00 89.12 122 LEU A N 1
ATOM 908 C CA . LEU A 1 122 ? 6.782 -7.595 -13.214 1.00 89.12 122 LEU A CA 1
ATOM 909 C C . LEU A 1 122 ? 7.778 -6.585 -12.665 1.00 89.12 122 LEU A C 1
ATOM 911 O O . LEU A 1 122 ? 8.977 -6.857 -12.616 1.00 89.12 122 LEU A O 1
ATOM 915 N N . GLY A 1 123 ? 7.267 -5.446 -12.193 1.00 89.62 123 GLY A N 1
ATOM 916 C CA . GLY A 1 123 ? 8.063 -4.521 -11.386 1.00 89.62 123 GLY A CA 1
ATOM 917 C C . GLY A 1 123 ? 8.454 -5.148 -10.047 1.00 89.62 123 GLY A C 1
ATOM 918 O O . GLY A 1 123 ? 9.598 -5.027 -9.617 1.00 89.62 123 GLY A O 1
ATOM 919 N N . PHE A 1 124 ? 7.517 -5.866 -9.424 1.00 89.62 124 PHE A N 1
ATOM 920 C CA . PHE A 1 124 ? 7.724 -6.595 -8.180 1.00 89.62 124 PHE A CA 1
ATOM 921 C C . PHE A 1 124 ? 6.885 -7.878 -8.190 1.00 89.62 124 PHE A C 1
ATOM 923 O O . PHE A 1 124 ? 5.781 -7.903 -8.735 1.00 89.62 124 PHE A O 1
ATOM 930 N N . THR A 1 125 ? 7.405 -8.963 -7.625 1.00 89.06 125 THR A N 1
ATOM 931 C CA . THR A 1 125 ? 6.692 -10.248 -7.578 1.00 89.06 125 THR A CA 1
ATOM 932 C C . THR A 1 125 ? 5.503 -10.195 -6.612 1.00 89.06 125 THR A C 1
ATOM 934 O O . THR A 1 125 ? 5.623 -9.563 -5.564 1.00 89.06 125 THR A O 1
ATOM 937 N N . PRO A 1 126 ? 4.372 -10.876 -6.887 1.00 92.38 126 PRO A N 1
ATOM 938 C CA . PRO A 1 126 ? 3.273 -10.972 -5.929 1.00 92.38 126 PRO A CA 1
ATOM 939 C C . PRO A 1 126 ? 3.762 -11.501 -4.579 1.00 92.38 126 PRO A C 1
ATOM 941 O O . PRO A 1 126 ? 4.435 -12.531 -4.537 1.00 92.38 126 PRO A O 1
ATOM 944 N N . HIS A 1 127 ? 3.439 -10.795 -3.499 1.00 93.38 127 HIS A N 1
ATOM 945 C CA . HIS A 1 127 ? 3.851 -11.132 -2.137 1.00 93.38 127 HIS A CA 1
ATOM 946 C C . HIS A 1 127 ? 2.919 -10.468 -1.114 1.00 93.38 127 HIS A C 1
ATOM 948 O O . HIS A 1 127 ? 2.127 -9.594 -1.476 1.00 93.38 127 HIS A O 1
ATOM 954 N N . SER A 1 128 ? 3.032 -10.908 0.137 1.00 92.62 128 SER A N 1
ATOM 955 C CA . SER A 1 128 ? 2.610 -10.176 1.330 1.00 92.62 128 SER A CA 1
ATOM 956 C C . SER A 1 128 ? 3.836 -9.580 2.023 1.00 92.62 128 SER A C 1
ATOM 958 O O . SER A 1 128 ? 4.964 -10.057 1.842 1.00 92.62 128 SER A O 1
ATOM 960 N N . ASP A 1 129 ? 3.623 -8.526 2.804 1.00 92.56 129 ASP A N 1
ATOM 961 C CA . ASP A 1 129 ? 4.697 -7.861 3.530 1.00 92.56 129 ASP A CA 1
ATOM 962 C C . ASP A 1 129 ? 4.960 -8.592 4.847 1.00 92.56 129 ASP A C 1
ATOM 964 O O . ASP A 1 129 ? 4.115 -8.612 5.736 1.00 92.56 129 ASP A O 1
ATOM 968 N N . ALA A 1 130 ? 6.174 -9.111 5.033 1.00 91.62 130 ALA A N 1
ATOM 969 C CA . ALA A 1 130 ? 6.591 -9.760 6.282 1.00 91.62 130 ALA A CA 1
ATOM 970 C C . ALA A 1 130 ? 6.855 -8.768 7.442 1.00 91.62 130 ALA A C 1
ATOM 972 O O . ALA A 1 130 ? 7.571 -9.087 8.391 1.00 91.62 130 ALA A O 1
ATOM 973 N N . THR A 1 131 ? 6.350 -7.537 7.344 1.00 89.25 131 THR A N 1
ATOM 974 C CA . THR A 1 131 ? 6.482 -6.475 8.350 1.00 89.25 131 THR A CA 1
ATOM 975 C C . THR A 1 131 ? 5.258 -6.465 9.273 1.00 89.25 131 THR A C 1
ATOM 977 O O . THR A 1 131 ? 4.334 -7.264 9.123 1.00 89.25 131 THR A O 1
ATOM 980 N N . CYS A 1 132 ? 5.233 -5.572 10.263 1.00 89.06 132 CYS A N 1
ATOM 981 C CA . CYS A 1 132 ? 3.980 -5.251 10.950 1.00 89.06 132 CYS A CA 1
ATOM 982 C C . CYS A 1 132 ? 3.131 -4.291 10.110 1.00 89.06 132 CYS A C 1
ATOM 984 O O . CYS A 1 132 ? 1.956 -4.536 9.857 1.00 89.06 132 CYS A O 1
ATOM 986 N N . ILE A 1 133 ? 3.732 -3.172 9.706 1.00 90.25 133 ILE A N 1
ATOM 987 C CA . ILE A 1 133 ? 3.088 -2.118 8.927 1.00 90.25 133 ILE A CA 1
ATOM 988 C C . ILE A 1 133 ? 4.094 -1.631 7.892 1.00 90.25 133 ILE A C 1
ATOM 990 O O . ILE A 1 133 ? 5.254 -1.374 8.226 1.00 90.25 133 ILE A O 1
ATOM 994 N N . THR A 1 134 ? 3.626 -1.437 6.664 1.00 92.69 134 THR A N 1
ATOM 995 C CA . THR A 1 134 ? 4.380 -0.740 5.620 1.00 92.69 134 THR A CA 1
ATOM 996 C C . THR A 1 134 ? 3.664 0.552 5.255 1.00 92.69 134 THR A C 1
ATOM 998 O O . THR A 1 134 ? 2.458 0.563 5.022 1.00 92.69 134 THR A O 1
ATOM 1001 N N . ILE A 1 135 ? 4.419 1.649 5.189 1.00 92.19 135 ILE A N 1
ATOM 1002 C CA . ILE A 1 135 ? 3.932 2.953 4.733 1.00 92.19 135 ILE A CA 1
ATOM 1003 C C . ILE A 1 135 ? 4.608 3.267 3.400 1.00 92.19 135 ILE A C 1
ATOM 1005 O O . ILE A 1 135 ? 5.828 3.418 3.327 1.00 92.19 135 ILE A O 1
ATOM 1009 N N . LEU A 1 136 ? 3.808 3.369 2.345 1.00 93.12 136 LEU A N 1
ATOM 1010 C CA . LEU A 1 136 ? 4.253 3.597 0.979 1.00 93.12 136 LEU A CA 1
ATOM 1011 C C . LEU A 1 136 ? 3.883 5.012 0.527 1.00 93.12 136 LEU A C 1
ATOM 1013 O O . LEU A 1 136 ? 2.733 5.442 0.617 1.00 93.12 136 LEU A O 1
ATOM 1017 N N . SER A 1 137 ? 4.877 5.720 -0.012 1.00 90.44 137 SER A N 1
ATOM 1018 C CA . SER A 1 137 ? 4.719 7.025 -0.657 1.00 90.44 137 SER A CA 1
ATOM 1019 C C . SER A 1 137 ? 5.061 6.917 -2.142 1.00 90.44 137 SER A C 1
ATOM 1021 O O . SER A 1 137 ? 6.157 6.481 -2.501 1.00 90.44 137 SER A O 1
ATOM 1023 N N . GLN A 1 138 ? 4.130 7.311 -3.015 1.00 88.31 138 GLN A N 1
ATOM 1024 C CA . GLN A 1 138 ? 4.340 7.310 -4.463 1.00 88.31 138 GLN A CA 1
ATOM 1025 C C . GLN A 1 138 ? 4.804 8.690 -4.942 1.00 88.31 138 GLN A C 1
ATOM 1027 O O . GLN A 1 138 ? 4.079 9.675 -4.851 1.00 88.31 138 GLN A O 1
ATOM 1032 N N . VAL A 1 139 ? 6.018 8.755 -5.494 1.00 84.12 139 VAL A N 1
ATOM 1033 C CA . VAL A 1 139 ? 6.731 10.029 -5.713 1.00 84.12 139 VAL A CA 1
ATOM 1034 C C . VAL A 1 139 ? 6.337 10.753 -7.008 1.00 84.12 139 VAL A C 1
ATOM 1036 O O . VAL A 1 139 ? 6.391 11.977 -7.064 1.00 84.12 139 VAL A O 1
ATOM 1039 N N . ASN A 1 140 ? 5.971 10.031 -8.071 1.00 83.19 140 ASN A N 1
ATOM 1040 C CA . ASN A 1 140 ? 5.845 10.601 -9.424 1.00 83.19 140 ASN A CA 1
ATOM 1041 C C . ASN A 1 140 ? 4.454 10.443 -10.061 1.00 83.19 140 ASN A C 1
ATOM 1043 O O . ASN A 1 140 ? 4.305 10.706 -11.252 1.00 83.19 140 ASN A O 1
ATOM 1047 N N . GLY A 1 141 ? 3.452 9.984 -9.304 1.00 79.62 141 GLY A N 1
ATOM 1048 C CA . GLY A 1 141 ? 2.088 9.794 -9.813 1.00 79.62 141 GLY A CA 1
ATOM 1049 C C . GLY A 1 141 ? 1.930 8.682 -10.862 1.00 79.62 141 GLY A C 1
ATOM 1050 O O . GLY A 1 141 ? 0.827 8.486 -11.364 1.00 79.62 141 GLY A O 1
ATOM 1051 N N . VAL A 1 142 ? 2.993 7.941 -11.191 1.00 88.25 142 VAL A N 1
ATOM 1052 C CA . VAL A 1 142 ? 2.917 6.795 -12.103 1.00 88.25 142 VAL A CA 1
ATOM 1053 C C . VAL A 1 142 ? 2.366 5.603 -11.328 1.00 88.25 142 VAL A C 1
ATOM 1055 O O . VAL A 1 142 ? 2.952 5.199 -10.327 1.00 88.25 142 VAL A O 1
ATOM 1058 N N . GLY A 1 143 ? 1.236 5.058 -11.785 1.00 87.81 143 GLY A N 1
ATOM 1059 C CA . GLY A 1 143 ? 0.631 3.865 -11.191 1.00 87.81 143 GLY A CA 1
ATOM 1060 C C . GLY A 1 143 ? 1.490 2.606 -11.359 1.00 87.81 143 GLY A C 1
ATOM 1061 O O . GLY A 1 143 ? 2.559 2.624 -11.966 1.00 87.81 143 GLY A O 1
ATOM 1062 N N . GLY A 1 144 ? 1.000 1.485 -10.837 1.00 90.25 144 GLY A N 1
ATOM 1063 C CA . GLY A 1 144 ? 1.687 0.191 -10.922 1.00 90.25 144 GLY A CA 1
ATOM 1064 C C . GLY A 1 144 ? 1.448 -0.696 -9.707 1.00 90.25 144 GLY A C 1
ATOM 1065 O O . GLY A 1 144 ? 1.571 -1.913 -9.810 1.00 90.25 144 GLY A O 1
ATOM 1066 N N . LEU A 1 145 ? 1.044 -0.104 -8.579 1.00 92.94 145 LEU A N 1
ATOM 1067 C CA . LEU A 1 145 ? 0.574 -0.859 -7.426 1.00 92.94 145 LEU A CA 1
ATOM 1068 C C . LEU A 1 145 ? -0.768 -1.528 -7.749 1.00 92.94 145 LEU A C 1
ATOM 1070 O O . LEU A 1 145 ? -1.708 -0.886 -8.225 1.00 92.94 145 LEU A O 1
ATOM 1074 N N . GLN A 1 146 ? -0.847 -2.822 -7.464 1.00 93.44 146 GLN A N 1
ATOM 1075 C CA . GLN A 1 146 ? -2.063 -3.616 -7.555 1.00 93.44 146 GLN A CA 1
ATOM 1076 C C . GLN A 1 146 ? -2.225 -4.407 -6.260 1.00 93.44 146 GLN A C 1
ATOM 1078 O O . GLN A 1 146 ? -1.238 -4.878 -5.697 1.00 93.44 146 GLN A O 1
ATOM 1083 N N . VAL A 1 147 ? -3.465 -4.577 -5.812 1.00 92.31 147 VAL A N 1
ATOM 1084 C CA . VAL A 1 147 ? -3.808 -5.441 -4.678 1.00 92.31 147 VAL A CA 1
ATOM 1085 C C . VAL A 1 147 ? -4.609 -6.634 -5.172 1.00 92.31 147 VAL A C 1
ATOM 1087 O O . VAL A 1 147 ? -5.434 -6.510 -6.080 1.00 92.31 147 VAL A O 1
ATOM 1090 N N . LYS A 1 148 ? -4.369 -7.796 -4.567 1.00 91.06 148 LYS A N 1
ATOM 1091 C CA . LYS A 1 148 ? -5.188 -8.982 -4.780 1.00 91.06 148 LYS A CA 1
ATOM 1092 C C . LYS A 1 148 ? -6.356 -8.985 -3.796 1.00 91.06 148 LYS A C 1
ATOM 1094 O O . LYS A 1 148 ? -6.144 -9.027 -2.588 1.00 91.06 148 LYS A O 1
ATOM 1099 N N . THR A 1 149 ? -7.580 -8.943 -4.300 1.00 87.31 149 THR A N 1
ATOM 1100 C CA . THR A 1 149 ? -8.800 -9.003 -3.490 1.00 87.31 149 THR A CA 1
ATOM 1101 C C . THR A 1 149 ? -9.107 -10.440 -3.056 1.00 87.31 149 THR A C 1
ATOM 1103 O O . THR A 1 149 ? -8.557 -11.410 -3.584 1.00 87.31 149 THR A O 1
ATOM 1106 N N . ARG A 1 150 ? -9.996 -10.602 -2.065 1.00 83.19 150 ARG A N 1
ATOM 1107 C CA . ARG A 1 150 ? -10.349 -11.915 -1.483 1.00 83.19 150 ARG A CA 1
ATOM 1108 C C . ARG A 1 150 ? -10.971 -12.900 -2.477 1.00 83.19 150 ARG A C 1
ATOM 1110 O O . ARG A 1 150 ? -10.862 -14.104 -2.285 1.00 83.19 150 ARG A O 1
ATOM 1117 N N . ASP A 1 151 ? -11.612 -12.395 -3.524 1.00 84.69 151 ASP A N 1
ATOM 1118 C CA . ASP A 1 151 ? -12.149 -13.182 -4.643 1.00 84.69 151 ASP A CA 1
ATOM 1119 C C . ASP A 1 151 ? -11.057 -13.644 -5.633 1.00 84.69 151 ASP A C 1
ATOM 1121 O O . ASP A 1 151 ? -11.343 -14.370 -6.581 1.00 84.69 151 ASP A O 1
ATOM 1125 N N . GLY A 1 152 ? -9.800 -13.250 -5.407 1.00 85.88 152 GLY A N 1
ATOM 1126 C CA . GLY A 1 152 ? -8.645 -13.606 -6.224 1.00 85.88 152 GLY A CA 1
ATOM 1127 C C . GLY A 1 152 ? -8.349 -12.635 -7.368 1.00 85.88 152 GL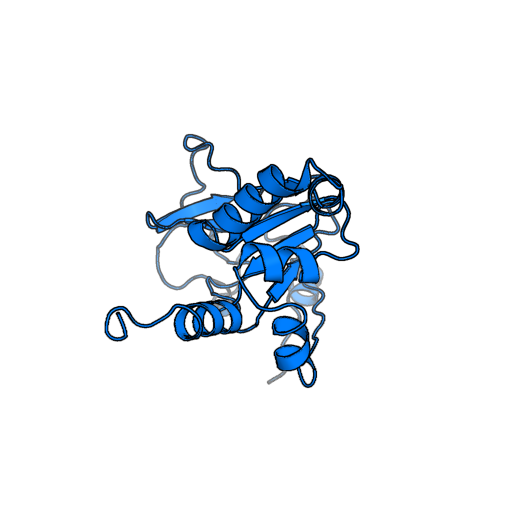Y A C 1
ATOM 1128 O O . GLY A 1 152 ? -7.339 -12.829 -8.051 1.00 85.88 152 GLY A O 1
ATOM 1129 N N . SER A 1 153 ? -9.178 -11.606 -7.557 1.00 86.94 153 SER A N 1
ATOM 1130 C CA . SER A 1 153 ? -9.004 -10.585 -8.593 1.00 86.94 153 SER A CA 1
ATOM 1131 C C . SER A 1 153 ? -7.855 -9.629 -8.253 1.00 86.94 153 SER A C 1
ATOM 1133 O O . SER A 1 153 ? -7.528 -9.415 -7.089 1.00 86.94 153 SER A O 1
ATOM 1135 N N . TRP A 1 154 ? -7.225 -9.041 -9.271 1.00 89.31 154 TRP A N 1
ATOM 1136 C CA . TRP A 1 154 ? -6.217 -7.993 -9.089 1.00 89.31 154 TRP A CA 1
ATOM 1137 C C . TRP A 1 154 ? -6.807 -6.639 -9.446 1.00 89.31 154 TRP A C 1
ATOM 1139 O O . TRP A 1 154 ? -7.340 -6.459 -10.542 1.00 89.31 154 TRP A O 1
ATOM 1149 N N . VAL A 1 155 ? -6.682 -5.684 -8.532 1.00 89.44 155 VAL A N 1
ATOM 1150 C CA . VAL A 1 155 ? -7.267 -4.353 -8.665 1.00 89.44 155 VAL A CA 1
ATOM 1151 C C . VAL A 1 155 ? -6.159 -3.300 -8.615 1.00 89.44 155 VAL A C 1
ATOM 1153 O O . VAL A 1 155 ? -5.308 -3.363 -7.722 1.00 89.44 155 VAL A O 1
ATOM 1156 N N . PRO A 1 156 ? -6.114 -2.347 -9.566 1.00 92.25 156 PRO A N 1
ATOM 1157 C CA . PRO A 1 156 ? -5.148 -1.258 -9.526 1.00 92.25 156 PRO A CA 1
ATOM 1158 C C . PRO A 1 156 ? -5.450 -0.315 -8.359 1.00 92.25 156 PRO A C 1
ATOM 1160 O O . PRO A 1 156 ? -6.606 -0.001 -8.082 1.00 92.25 156 PRO A O 1
ATOM 1163 N N . VAL A 1 157 ? -4.401 0.173 -7.702 1.00 91.56 157 VAL A N 1
ATOM 1164 C CA . VAL A 1 157 ? -4.529 1.147 -6.616 1.00 91.56 157 VAL A CA 1
ATOM 1165 C C . VAL A 1 157 ? -4.298 2.554 -7.161 1.00 91.56 157 VAL A C 1
ATOM 1167 O O . VAL A 1 157 ? -3.184 2.910 -7.548 1.00 91.56 157 VAL A O 1
ATOM 1170 N N . ASN A 1 158 ? -5.353 3.369 -7.164 1.00 90.62 158 ASN A N 1
ATOM 1171 C CA . ASN A 1 158 ? -5.276 4.787 -7.507 1.00 90.62 158 ASN A CA 1
ATOM 1172 C C . ASN A 1 158 ? -4.974 5.601 -6.245 1.00 90.62 158 ASN A C 1
ATOM 1174 O O . ASN A 1 158 ? -5.856 5.819 -5.413 1.00 90.62 158 ASN A O 1
ATOM 1178 N N . ILE A 1 159 ? -3.719 6.029 -6.099 1.00 89.75 159 ILE A N 1
ATOM 1179 C CA . ILE A 1 159 ? -3.277 6.778 -4.919 1.00 89.75 159 ILE A CA 1
ATOM 1180 C C . ILE A 1 159 ? -3.706 8.242 -5.039 1.00 89.75 159 ILE A C 1
ATOM 1182 O O . ILE A 1 159 ? -3.397 8.914 -6.027 1.00 89.75 159 ILE A O 1
ATOM 1186 N N . LEU A 1 160 ? -4.414 8.736 -4.027 1.00 88.19 160 LEU A N 1
ATOM 1187 C CA . LEU A 1 160 ? -4.883 10.112 -3.949 1.00 88.19 160 LEU A CA 1
ATOM 1188 C C . LEU A 1 160 ? -3.708 11.090 -3.771 1.00 88.19 160 LEU A C 1
ATOM 1190 O O . LEU A 1 160 ? -2.708 10.761 -3.125 1.00 88.19 160 LEU A O 1
ATOM 1194 N N . PRO A 1 161 ? -3.821 12.329 -4.285 1.00 83.12 161 PRO A N 1
ATOM 1195 C CA . PRO A 1 161 ? -2.834 13.367 -4.012 1.00 83.12 161 PRO A CA 1
ATOM 1196 C C . PRO A 1 161 ? -2.626 13.566 -2.504 1.00 83.12 161 PRO A C 1
ATOM 1198 O O . PRO A 1 161 ? -3.591 13.706 -1.757 1.00 83.12 161 PRO A O 1
ATOM 1201 N N . ASN A 1 162 ? -1.364 13.628 -2.070 1.00 79.12 162 ASN A N 1
ATOM 1202 C CA . ASN A 1 162 ? -0.954 13.785 -0.664 1.00 79.12 162 ASN A CA 1
ATOM 1203 C C . ASN A 1 162 ? -1.375 12.644 0.284 1.00 79.12 162 ASN A C 1
ATOM 1205 O O . ASN A 1 162 ? -1.321 12.824 1.503 1.00 79.12 162 ASN A O 1
ATOM 1209 N N . ALA A 1 163 ? -1.777 11.487 -0.246 1.00 88.69 163 ALA A N 1
ATOM 1210 C CA . ALA A 1 163 ? -2.041 10.305 0.560 1.00 88.69 163 ALA A CA 1
ATOM 1211 C C . ALA A 1 163 ? -0.800 9.412 0.683 1.00 88.69 163 ALA A C 1
ATOM 1213 O O . ALA A 1 163 ? 0.042 9.343 -0.217 1.00 88.69 163 ALA A O 1
ATOM 1214 N N . LEU A 1 164 ? -0.720 8.700 1.803 1.00 91.25 164 LEU A N 1
ATOM 1215 C CA . LEU A 1 164 ? 0.165 7.552 1.972 1.00 91.25 164 LEU A CA 1
ATOM 1216 C C . LEU A 1 164 ? -0.666 6.278 1.878 1.00 91.25 164 LEU A C 1
ATOM 1218 O O . LEU A 1 164 ? -1.819 6.259 2.302 1.00 91.25 164 LEU A O 1
ATOM 1222 N N . VAL A 1 165 ? -0.078 5.213 1.349 1.00 93.25 165 VAL A N 1
ATOM 1223 C CA . VAL A 1 165 ? -0.685 3.881 1.382 1.00 93.25 165 VAL A CA 1
ATOM 1224 C C . VAL A 1 165 ? -0.132 3.133 2.583 1.00 93.25 165 VAL A C 1
ATOM 1226 O O . VAL A 1 165 ? 1.077 3.099 2.792 1.00 93.25 165 VAL A O 1
ATOM 1229 N N . VAL A 1 166 ? -1.017 2.536 3.366 1.00 93.75 166 VAL A N 1
ATOM 1230 C CA . VAL A 1 166 ? -0.680 1.723 4.531 1.00 93.75 166 VAL A CA 1
ATOM 1231 C C . VAL A 1 166 ? -1.029 0.281 4.204 1.00 93.75 166 VAL A C 1
ATOM 1233 O O . VAL A 1 166 ? -2.150 0.004 3.776 1.00 93.75 166 VAL A O 1
ATOM 1236 N N . LEU A 1 167 ? -0.072 -0.622 4.394 1.00 93.81 167 LEU A N 1
ATOM 1237 C CA . LEU A 1 167 ? -0.267 -2.062 4.281 1.00 93.81 167 LEU A CA 1
ATOM 1238 C C . LEU A 1 167 ? -0.149 -2.686 5.669 1.00 93.81 167 LEU A C 1
ATOM 1240 O O . LEU A 1 167 ? 0.780 -2.381 6.422 1.00 93.81 167 LEU A O 1
ATOM 1244 N N . VAL A 1 168 ? -1.095 -3.562 5.987 1.00 92.81 168 VAL A N 1
ATOM 1245 C CA . VAL A 1 168 ? -1.037 -4.457 7.140 1.00 92.81 168 VAL A CA 1
ATOM 1246 C C . VAL A 1 168 ? -0.170 -5.644 6.738 1.00 92.81 168 VAL A C 1
ATOM 1248 O O . VAL A 1 168 ? -0.498 -6.343 5.782 1.00 92.81 168 VAL A O 1
ATOM 1251 N N . GLY A 1 169 ? 0.947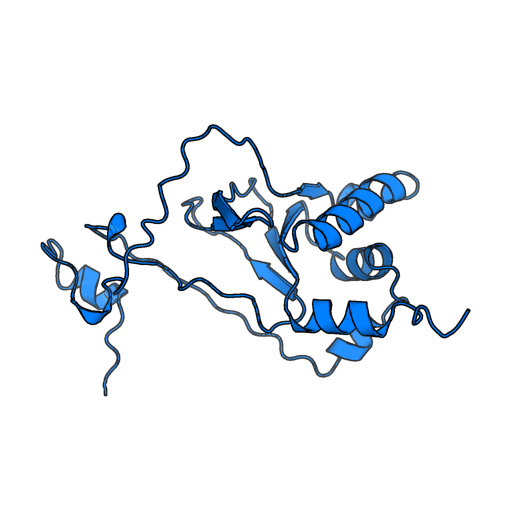 -5.833 7.434 1.00 92.00 169 GLY A N 1
ATOM 1252 C CA . GLY A 1 169 ? 1.853 -6.945 7.177 1.00 92.00 169 GLY A CA 1
ATOM 1253 C C . GLY A 1 169 ? 1.531 -8.184 8.015 1.00 92.00 169 GLY A C 1
ATOM 1254 O O . GLY A 1 169 ? 0.763 -8.138 8.983 1.00 92.00 169 GLY A O 1
ATOM 1255 N N . ASP A 1 170 ? 2.170 -9.292 7.652 1.00 91.69 170 ASP A N 1
ATOM 1256 C CA . ASP A 1 170 ? 1.921 -10.629 8.194 1.00 91.69 170 ASP A CA 1
ATOM 1257 C C . ASP A 1 170 ? 2.107 -10.684 9.721 1.00 91.69 170 ASP A C 1
ATOM 1259 O O . ASP A 1 170 ? 1.368 -11.375 10.424 1.00 91.69 170 ASP A O 1
ATOM 1263 N N . ILE A 1 171 ? 3.068 -9.926 10.269 1.00 89.06 171 ILE A N 1
ATOM 1264 C CA . ILE A 1 171 ? 3.320 -9.908 11.718 1.00 89.06 171 ILE A CA 1
ATOM 1265 C C . ILE A 1 171 ? 2.127 -9.299 12.464 1.00 89.06 171 ILE A C 1
ATOM 1267 O O . ILE A 1 171 ? 1.727 -9.811 13.511 1.00 89.06 171 ILE A O 1
ATOM 1271 N N . LEU A 1 172 ? 1.537 -8.222 11.934 1.00 86.06 172 LEU A N 1
ATOM 1272 C CA . LEU A 1 172 ? 0.392 -7.572 12.573 1.00 86.06 172 LEU A CA 1
ATOM 1273 C C . LEU A 1 172 ? -0.877 -8.432 12.461 1.00 86.06 172 LEU A C 1
ATOM 1275 O O . LEU A 1 172 ? -1.674 -8.470 13.400 1.00 86.06 172 LEU A O 1
ATOM 1279 N N . GLU A 1 173 ? -1.038 -9.175 11.364 1.00 85.38 173 GLU A N 1
ATOM 1280 C CA . GLU A 1 173 ? -2.131 -10.139 11.208 1.00 85.38 173 GLU A CA 1
ATOM 1281 C C . GLU A 1 173 ? -2.060 -11.266 12.253 1.00 85.38 173 GLU A C 1
ATOM 1283 O O . GLU A 1 173 ? -3.055 -11.549 12.925 1.00 85.38 173 GLU A O 1
ATOM 1288 N N . VAL A 1 174 ? -0.877 -11.860 12.459 1.00 84.62 174 VAL A N 1
ATOM 1289 C CA . VAL A 1 174 ? -0.664 -12.899 13.486 1.00 84.62 174 VAL A CA 1
ATOM 1290 C C . VAL A 1 174 ? -0.910 -12.354 14.890 1.00 84.62 174 VAL A C 1
ATOM 1292 O O . VAL A 1 174 ? -1.560 -13.010 15.705 1.00 84.62 174 VAL A O 1
ATOM 1295 N N . CYS A 1 175 ? -0.419 -11.145 15.168 1.00 80.25 175 CYS A N 1
ATOM 1296 C CA . CYS A 1 175 ? -0.675 -10.443 16.418 1.00 80.25 175 CYS A CA 1
ATOM 1297 C C . CYS A 1 175 ? -2.181 -10.365 16.694 1.00 80.25 175 CYS A C 1
ATOM 1299 O O . CYS A 1 175 ? -2.631 -10.898 17.702 1.00 80.25 175 CYS A O 1
ATOM 1301 N N . ARG A 1 176 ? -2.978 -9.823 15.766 1.00 70.44 176 ARG A N 1
ATOM 1302 C CA . ARG A 1 176 ? -4.437 -9.695 15.927 1.00 70.44 176 ARG A CA 1
ATOM 1303 C C . ARG A 1 176 ? -5.126 -11.009 16.318 1.00 70.44 176 ARG A C 1
ATOM 1305 O O . ARG A 1 176 ? -6.013 -11.001 17.165 1.00 70.44 176 ARG A O 1
ATOM 1312 N N . LEU A 1 177 ? -4.738 -12.132 15.711 1.00 63.47 177 LEU A N 1
ATOM 1313 C CA . LEU A 1 177 ? -5.345 -13.439 15.994 1.00 63.47 177 LEU A CA 1
ATOM 1314 C C . LEU A 1 177 ? -5.045 -13.950 17.407 1.00 63.47 177 LEU A C 1
ATOM 1316 O O . LEU A 1 177 ? -5.890 -14.612 17.999 1.00 63.47 177 LEU A O 1
ATOM 1320 N N . ASN A 1 178 ? -3.875 -13.623 17.952 1.00 58.19 178 ASN A N 1
ATOM 1321 C CA . ASN A 1 178 ? -3.497 -14.007 19.310 1.00 58.19 178 ASN A CA 1
ATOM 1322 C C . ASN A 1 178 ? -4.138 -13.123 20.397 1.00 58.19 178 ASN A C 1
ATOM 1324 O O . ASN A 1 178 ? -4.048 -13.477 21.571 1.00 58.19 178 ASN A O 1
ATOM 1328 N N . PHE A 1 179 ? -4.756 -11.994 20.030 1.00 54.47 179 PHE A N 1
ATOM 1329 C CA . PHE A 1 179 ? -5.381 -11.050 20.971 1.00 54.47 179 PHE A CA 1
ATOM 1330 C C . PHE A 1 179 ? -6.911 -11.111 20.994 1.00 54.47 179 PHE A C 1
ATOM 1332 O O . PHE A 1 179 ? -7.526 -10.540 21.890 1.00 54.47 179 PHE A O 1
ATOM 1339 N N . LEU A 1 180 ? -7.544 -11.835 20.065 1.00 46.94 180 LEU A N 1
ATOM 1340 C CA . LEU A 1 180 ? -8.961 -12.165 20.200 1.00 46.94 180 LEU A CA 1
ATOM 1341 C C . LEU A 1 180 ? -9.107 -13.286 21.242 1.00 46.94 180 LEU A C 1
ATOM 1343 O O . LEU A 1 180 ? -8.402 -14.294 21.126 1.00 46.94 180 LEU A O 1
ATOM 1347 N N . PRO A 1 181 ? -9.999 -13.156 22.246 1.00 43.22 181 PRO A N 1
ATOM 1348 C CA . PRO A 1 181 ? -10.242 -14.235 23.195 1.00 43.22 181 PRO A CA 1
ATOM 1349 C C . PRO A 1 181 ? -10.607 -15.503 22.425 1.00 43.22 181 PRO A C 1
ATOM 1351 O O . PRO A 1 181 ? -11.388 -15.463 21.465 1.00 43.22 181 PRO A O 1
ATOM 1354 N N . SER A 1 182 ? -10.006 -16.629 22.812 1.00 40.81 182 SER A N 1
ATOM 1355 C CA . SER A 1 182 ? -10.293 -17.890 22.146 1.00 40.81 182 SER A CA 1
ATOM 1356 C C . SER A 1 182 ? -11.791 -18.204 22.312 1.00 40.81 182 SER A C 1
ATOM 1358 O O . SER A 1 182 ? -12.340 -17.992 23.397 1.00 40.81 182 SER A O 1
ATOM 1360 N N . PRO A 1 183 ? -12.483 -18.748 21.292 1.00 46.28 183 PRO A N 1
ATOM 1361 C CA . PRO A 1 183 ? -13.877 -19.186 21.435 1.00 46.28 183 PRO A CA 1
ATOM 1362 C C . PRO A 1 183 ? -14.084 -20.288 22.489 1.00 46.28 183 PRO A C 1
ATOM 1364 O O . PRO A 1 183 ? -15.205 -20.748 22.674 1.00 46.28 183 PRO A O 1
ATOM 1367 N N . LEU A 1 184 ? -13.004 -20.775 23.108 1.00 45.84 184 LEU A N 1
ATOM 1368 C CA . LEU A 1 184 ? -13.010 -21.821 24.121 1.00 45.84 184 LEU A CA 1
ATOM 1369 C C . LEU A 1 184 ? -12.912 -21.264 25.551 1.00 45.84 184 LEU A C 1
ATOM 1371 O O . LEU A 1 184 ? -13.017 -22.050 26.489 1.00 45.84 184 LEU A O 1
ATOM 1375 N N . ASP A 1 185 ? -12.760 -19.946 25.721 1.00 48.81 185 ASP A N 1
ATOM 1376 C CA . ASP A 1 185 ? -12.630 -19.288 27.031 1.00 48.81 185 ASP A CA 1
ATOM 1377 C C . ASP A 1 185 ? -13.914 -18.559 27.497 1.00 48.81 185 ASP A C 1
ATOM 1379 O O . ASP A 1 185 ? -13.852 -17.710 28.387 1.00 48.81 185 ASP A O 1
ATOM 1383 N N . SER A 1 186 ? -15.086 -18.885 26.928 1.00 42.34 186 SER A N 1
ATOM 1384 C CA . SER A 1 186 ? -16.405 -18.350 27.335 1.00 42.34 186 SER A CA 1
ATOM 1385 C C . SER A 1 186 ? -17.369 -19.423 27.825 1.00 42.34 186 SER A C 1
ATOM 1387 O O . SER A 1 186 ? -17.561 -20.397 27.059 1.00 42.34 186 SER A O 1
#

Foldseek 3Di:
DDDDDPVVVCVVCVCPVDDPPVFFDPDDPQLPPDDCPDPDAQAEAEVVLCPDPPSNVVSLCSLLCNCVFPLKYKYAPDDPVVQSNCVSLVHDGCPVVVVCVVPDDDDDDQDDDDDPCPSGGASDDDDFAQHQKDKADDDPQDWRDWGQGPVRHIHTHRHDPRIIMMGGGPVNVVVSVVPPPDPVPD

InterPro domains:
  IPR005123 Oxoglutarate/iron-dependent dioxygenase domain [PS51471] (103-186)
  IPR027443 Isopenicillin N synthase-like superfamily [G3DSA:2.60.120.330] (1-77)
  IPR027443 Isopenicillin N synthase-like superfamily [G3DSA:2.60.120.330] (78-184)
  IPR044861 Isopenicillin N synthase-like, Fe(2+) 2OG dioxygenase domain [PF03171] (106-184)
  IPR050295 Plant 2-oxoglutarate-dependent oxidoreductases [PTHR47991] (77-174)

Sequence (186 aa):
MKLTSVQELVKAAPRLSSIPLQFLQQTQTALSVPTPSSSAEIPTVDYTLLASPGSGETELQKLHSACKNWGIFQVTLASGLLGSMEEALEMEANEMAAKMDDGLQSVAIIYYPPCPQPELVLGFTPHSDATCITILSQVNGVGGLQVKTRDGSWVPVNILPNALVVLVGDILEVCRLNFLPSPLDS

Secondary structure (DSSP, 8-state):
--PPPHHHHHHH-TT--S--GGGS-SS--------TT---PPPEEEHHHHTSTTTHHHHHHHHHHHHHHTSEEEEES-SSHHHHHHHHTTPPTTHHHHHTTTPPP----------S-GGG--SS-S---SSSEEEE--SS-----EEE-TTS-EEE--PPTTEEEEEE-HHHHHHHHHHSPPTT--